Protein AF-A0AAN0W079-F1 (afdb_monomer_lite)

Sequence (266 aa):
MKETYSLLKGIYFHEQDVREKIITRVQINLGVYVTFFAMFAYMVRMMDYDAHRGAIIAFYSSSLLFLILISVSIKYSKSAFVGMEYRNFPKATEVLEYNEKLIKYASDLKEYNKKHNIQEIIPDPSEQTEEFTLKLLAKCIDHNSSINELRRIAIKRSIKWLVFSTIPLVILSTVFVIADLDVSSPRKHTLIKDDGVSQQIEIFSKLVSNQYNQLLIQQHEATMSDENNEAPPPPPPSKPVEPSWQVSTEDAKDFVADDSHPINEG

Organism: NCBI:txid190893

pLDDT: mean 81.13, std 19.39, range [35.47, 97.81]

Secondary structure (DSSP, 8-state):
-HHHHHHHHHHHHHHHHHHHHHHHHHHHHHHHHHHH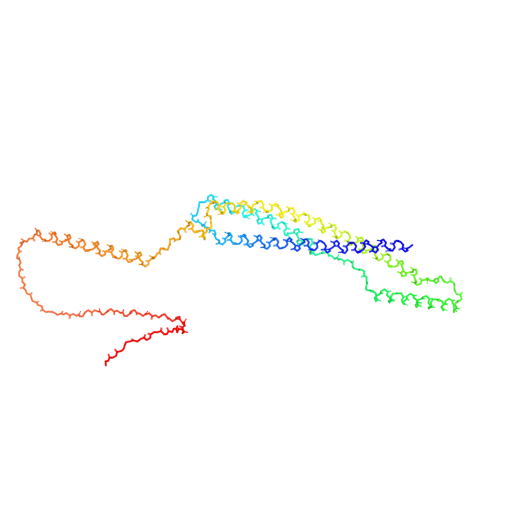HHHHHHHHHTB-SSS-HHHHHHHHHHHHHHHHHHHHHHHHHHHHHSS---PPPPPHHHHHHHHHHHHHHHHHHHHHHHHHT----PPPHHHHHHHHHHHHHHHHHHHHHHHHHHHHHHHHHHHHHHHHHHHHHHHHHHHHHHTT-BTT-TTS------HHHHHHHHHHHHHHHHHHHHHHHHHHHTT----------------PPPPPPP--------------------

Structure (mmCIF, N/CA/C/O backbone):
data_AF-A0AAN0W079-F1
#
_entry.id   AF-A0AAN0W079-F1
#
loop_
_atom_site.group_PDB
_atom_site.id
_atom_site.type_symbol
_atom_site.label_atom_id
_atom_site.label_alt_id
_atom_site.label_comp_id
_atom_site.label_asym_id
_atom_site.label_entity_id
_atom_site.label_seq_id
_atom_site.pdbx_PDB_ins_code
_atom_site.Cartn_x
_atom_site.Cartn_y
_atom_site.Cartn_z
_atom_site.occupancy
_atom_site.B_iso_or_equiv
_atom_site.auth_seq_id
_atom_site.auth_comp_id
_atom_site.auth_asym_id
_atom_site.auth_atom_id
_atom_site.pdbx_PDB_model_num
ATOM 1 N N . MET A 1 1 ? -23.366 13.060 28.846 1.00 70.06 1 MET A N 1
ATOM 2 C CA . MET A 1 1 ? -22.843 11.757 28.374 1.00 70.06 1 MET A CA 1
ATOM 3 C C . MET A 1 1 ? -23.259 11.434 26.936 1.00 70.06 1 MET A C 1
ATOM 5 O O . MET A 1 1 ? -22.363 11.307 26.115 1.00 70.06 1 MET A O 1
ATOM 9 N N . LYS A 1 2 ? -24.556 11.418 26.572 1.00 78.94 2 LYS A N 1
ATOM 10 C CA . LYS A 1 2 ? -25.030 11.138 25.187 1.00 78.94 2 LYS A CA 1
ATOM 11 C C . LYS A 1 2 ? -24.267 11.850 24.050 1.00 78.94 2 LYS A C 1
ATOM 13 O O . LYS A 1 2 ? -23.942 11.218 23.049 1.00 78.94 2 LYS A O 1
ATOM 18 N N . GLU A 1 3 ? -23.958 13.138 24.200 1.00 86.75 3 GLU A N 1
ATOM 19 C CA . GLU A 1 3 ? -23.172 13.904 23.216 1.00 86.75 3 GLU A CA 1
ATOM 20 C C . GLU A 1 3 ? -21.724 13.394 23.101 1.00 86.75 3 GLU A C 1
ATOM 22 O O . GLU A 1 3 ? -21.256 13.093 22.005 1.00 86.75 3 GLU A O 1
ATOM 27 N N . THR A 1 4 ? -21.054 13.185 24.238 1.00 88.00 4 THR A N 1
ATOM 28 C CA . THR A 1 4 ? -19.712 12.586 24.339 1.00 88.00 4 THR A CA 1
ATOM 29 C C . THR A 1 4 ? -19.656 11.198 23.695 1.00 88.00 4 THR A C 1
ATOM 31 O O . THR A 1 4 ? -18.723 10.903 22.951 1.00 88.00 4 THR A O 1
ATOM 34 N N . TYR A 1 5 ? -20.676 10.363 23.929 1.00 89.75 5 TYR A N 1
ATOM 35 C CA . TYR A 1 5 ? -20.813 9.055 23.287 1.00 89.75 5 TYR A CA 1
ATOM 36 C C . TYR A 1 5 ? -20.935 9.181 21.764 1.00 89.75 5 TYR A C 1
ATOM 38 O O . TYR A 1 5 ? -20.227 8.488 21.035 1.00 89.75 5 TYR A O 1
ATOM 46 N N . SER A 1 6 ? -21.793 10.084 21.276 1.00 92.50 6 SER A N 1
ATOM 47 C CA . SER A 1 6 ? -21.977 10.330 19.840 1.00 92.50 6 SER A CA 1
ATOM 48 C C . SER A 1 6 ? -20.676 10.783 19.164 1.00 92.50 6 SER A C 1
ATOM 50 O O . SER A 1 6 ? -20.303 10.257 18.115 1.00 92.50 6 SER A O 1
ATOM 52 N N . LEU A 1 7 ? -19.938 11.694 19.809 1.00 93.94 7 LEU A N 1
ATOM 53 C CA . LEU A 1 7 ? -18.651 12.198 19.331 1.00 93.94 7 LEU A CA 1
ATOM 54 C C . LEU A 1 7 ? -17.580 11.096 19.288 1.00 93.94 7 LEU A C 1
ATOM 56 O O . LEU A 1 7 ? -16.960 10.894 18.244 1.00 93.94 7 LEU A O 1
ATOM 60 N N . LEU A 1 8 ? -17.404 10.327 20.369 1.00 93.62 8 LEU A N 1
ATOM 61 C CA . LEU A 1 8 ? -16.452 9.208 20.405 1.00 93.62 8 LEU A CA 1
ATOM 62 C C . LEU A 1 8 ? -16.810 8.122 19.383 1.00 93.62 8 LEU A C 1
ATOM 64 O O . LEU A 1 8 ? -15.937 7.638 18.667 1.00 93.62 8 LEU A O 1
ATOM 68 N N . LYS A 1 9 ? -18.095 7.778 19.252 1.00 93.12 9 LYS A N 1
ATOM 69 C CA . LYS A 1 9 ? -18.586 6.849 18.226 1.00 93.12 9 LYS A CA 1
ATOM 70 C C . LYS A 1 9 ? -18.235 7.343 16.817 1.00 93.12 9 LYS A C 1
ATOM 72 O O . LYS A 1 9 ? -17.752 6.554 16.008 1.00 93.12 9 LYS A O 1
ATOM 77 N N . GLY A 1 10 ? -18.426 8.634 16.538 1.00 94.50 10 GLY A N 1
ATOM 78 C CA . GLY A 1 10 ? -18.044 9.259 15.269 1.00 94.50 10 GLY A CA 1
ATOM 79 C C . GLY A 1 10 ? -16.545 9.146 14.974 1.00 94.50 10 GLY A C 1
ATOM 80 O O . GLY A 1 10 ? -16.169 8.725 13.882 1.00 94.50 10 GLY A O 1
ATOM 81 N N . ILE A 1 11 ? -15.689 9.440 15.959 1.00 94.69 11 ILE A N 1
ATOM 82 C CA . ILE A 1 11 ? -14.227 9.323 15.817 1.00 94.69 11 ILE A CA 1
ATOM 83 C C . ILE A 1 11 ? -13.803 7.858 15.618 1.00 94.69 11 ILE A C 1
ATOM 85 O O . ILE A 1 11 ? -12.971 7.575 14.758 1.00 94.69 11 ILE A O 1
ATOM 89 N N . TYR A 1 12 ? -14.400 6.908 16.344 1.00 94.25 12 TYR A N 1
ATOM 90 C CA . TYR A 1 12 ? -14.108 5.480 16.177 1.00 94.25 12 TYR A CA 1
ATOM 91 C C . TYR A 1 12 ? -14.378 4.995 14.744 1.00 94.25 12 TYR A C 1
ATOM 93 O O . TYR A 1 12 ? -13.523 4.335 14.150 1.00 94.25 12 TYR A O 1
ATOM 101 N N . PHE A 1 13 ? -15.530 5.349 14.161 1.00 93.88 13 PHE A N 1
ATOM 102 C CA . PHE A 1 13 ? -15.820 5.010 12.764 1.00 93.88 13 PHE A CA 1
ATOM 103 C C . PHE A 1 13 ? -14.921 5.772 11.784 1.00 93.88 13 PHE A C 1
ATOM 105 O O . PHE A 1 13 ? -14.450 5.175 10.820 1.00 93.88 13 PHE A O 1
ATOM 112 N N . HIS A 1 14 ? -14.585 7.036 12.062 1.00 94.81 14 HIS A N 1
ATOM 113 C CA . HIS A 1 14 ? -13.628 7.790 11.250 1.00 94.81 14 HIS A CA 1
ATOM 114 C C . HIS A 1 14 ? -12.251 7.108 11.166 1.00 94.81 14 HIS A C 1
ATOM 116 O O . HIS A 1 14 ? -11.660 7.043 10.089 1.00 94.81 14 HIS A O 1
ATOM 122 N N . GLU A 1 15 ? -11.736 6.561 12.270 1.00 92.25 15 GLU A N 1
ATOM 123 C CA . GLU A 1 15 ? -10.456 5.844 12.251 1.00 92.25 15 GLU A CA 1
ATOM 124 C C . GLU A 1 15 ? -10.537 4.534 11.435 1.00 92.25 15 GLU A C 1
ATOM 126 O O . GLU A 1 15 ? -9.614 4.233 10.669 1.00 92.25 15 GLU A O 1
ATOM 131 N N . GLN A 1 16 ? -11.658 3.801 11.500 1.00 90.56 16 GLN A N 1
ATOM 132 C CA . GLN A 1 16 ? -11.897 2.615 10.658 1.00 90.56 16 GLN A CA 1
ATOM 133 C C . GLN A 1 16 ? -11.937 2.979 9.159 1.00 90.56 16 GLN A C 1
ATOM 135 O O . GLN A 1 16 ? -11.207 2.386 8.363 1.00 90.56 16 GLN A O 1
ATOM 140 N N . ASP A 1 17 ? -12.683 4.021 8.784 1.00 93.94 17 ASP A N 1
ATOM 141 C CA . ASP A 1 17 ? -12.707 4.604 7.434 1.00 93.94 17 ASP A CA 1
ATOM 142 C C . ASP A 1 17 ? -11.301 4.978 6.931 1.00 93.94 17 ASP A C 1
ATOM 144 O O . ASP A 1 17 ? -10.942 4.774 5.767 1.00 93.94 17 ASP A O 1
ATOM 148 N N . VAL A 1 18 ? -10.494 5.585 7.804 1.00 92.00 18 VAL A N 1
ATOM 149 C CA . VAL A 1 18 ? -9.107 5.960 7.514 1.00 92.00 18 VAL A CA 1
ATOM 150 C C . VAL A 1 18 ? -8.258 4.717 7.253 1.00 92.00 18 VAL A C 1
ATOM 152 O O . VAL A 1 18 ? -7.485 4.714 6.291 1.00 92.00 18 VAL A O 1
ATOM 155 N N . ARG A 1 19 ? -8.414 3.651 8.050 1.00 91.31 19 ARG A N 1
ATOM 156 C CA . ARG A 1 19 ? -7.734 2.364 7.834 1.00 91.31 19 ARG A CA 1
ATOM 157 C C . ARG A 1 19 ? -8.068 1.786 6.456 1.00 91.31 19 ARG A C 1
ATOM 159 O O . ARG A 1 19 ? -7.156 1.334 5.765 1.00 91.31 19 ARG A O 1
ATOM 166 N N . GLU A 1 20 ? -9.326 1.830 6.028 1.00 91.31 20 GLU A N 1
ATOM 167 C CA . GLU A 1 20 ? -9.725 1.353 4.696 1.00 91.31 20 GLU A CA 1
ATOM 168 C C . GLU A 1 20 ? -9.104 2.201 3.580 1.00 91.31 20 GLU A C 1
ATOM 170 O O . GLU A 1 20 ? -8.423 1.666 2.705 1.00 91.31 20 GLU A O 1
ATOM 175 N N . LYS A 1 21 ? -9.201 3.535 3.671 1.00 92.31 21 LYS A N 1
ATOM 176 C CA . LYS A 1 21 ? -8.575 4.478 2.718 1.00 92.31 21 LYS A CA 1
ATOM 177 C C . LYS A 1 21 ? -7.055 4.282 2.600 1.00 92.31 21 LYS A C 1
ATOM 179 O O . LYS A 1 21 ? -6.483 4.511 1.533 1.00 92.31 21 LYS A O 1
ATOM 184 N N . ILE A 1 22 ? -6.392 3.877 3.683 1.00 90.62 22 ILE A N 1
ATOM 185 C CA . ILE A 1 22 ? -4.968 3.514 3.723 1.00 90.62 22 ILE A CA 1
ATOM 186 C C . ILE A 1 22 ? -4.721 2.194 2.974 1.00 90.62 22 ILE A C 1
ATOM 188 O O . ILE A 1 22 ? -3.825 2.143 2.131 1.00 90.62 22 ILE A O 1
ATOM 192 N N . ILE A 1 23 ? -5.525 1.154 3.218 1.00 90.12 23 ILE A N 1
ATOM 193 C CA . ILE A 1 23 ? -5.418 -0.148 2.536 1.00 90.12 23 ILE A CA 1
ATOM 194 C C . ILE A 1 23 ? -5.615 0.003 1.019 1.00 90.12 23 ILE A C 1
ATOM 196 O O . ILE A 1 23 ? -4.777 -0.476 0.253 1.00 90.12 23 ILE A O 1
ATOM 200 N N . THR A 1 24 ? -6.635 0.743 0.574 1.00 91.81 24 THR A N 1
ATOM 201 C CA . THR A 1 24 ? -6.890 1.004 -0.856 1.00 91.81 24 THR A CA 1
ATOM 202 C C . THR A 1 24 ? -5.694 1.680 -1.538 1.00 91.81 24 THR A C 1
ATOM 204 O O . THR A 1 24 ? -5.322 1.323 -2.654 1.00 91.81 24 THR A O 1
ATOM 207 N N . ARG A 1 25 ? -5.016 2.618 -0.858 1.00 90.75 25 ARG A N 1
ATOM 208 C CA . ARG A 1 25 ? -3.797 3.266 -1.385 1.00 90.75 25 ARG A CA 1
ATOM 209 C C . ARG A 1 25 ? -2.627 2.288 -1.530 1.00 90.75 25 ARG A C 1
ATOM 211 O O . ARG A 1 25 ? -1.878 2.392 -2.497 1.00 90.75 25 ARG A O 1
ATOM 218 N N . VAL A 1 26 ? -2.475 1.328 -0.613 1.00 91.19 26 VAL A N 1
ATOM 219 C CA . VAL A 1 26 ? -1.458 0.265 -0.737 1.00 91.19 26 VAL A CA 1
ATOM 220 C C . VAL A 1 26 ? -1.772 -0.660 -1.915 1.00 91.19 26 VAL A C 1
ATOM 222 O O . VAL A 1 26 ? -0.862 -0.997 -2.668 1.00 91.19 26 VAL A O 1
ATOM 225 N N . GLN A 1 27 ? -3.041 -1.021 -2.127 1.00 92.62 27 GLN A N 1
ATOM 226 C CA . GLN A 1 27 ? -3.467 -1.833 -3.275 1.00 92.62 27 GLN A CA 1
ATOM 227 C C . GLN A 1 27 ? -3.169 -1.144 -4.615 1.00 92.62 27 GLN A C 1
ATOM 229 O O . GLN A 1 27 ? -2.621 -1.777 -5.517 1.00 92.62 27 GLN A O 1
ATOM 234 N N . ILE A 1 28 ? -3.436 0.162 -4.725 1.00 92.62 28 ILE A N 1
ATOM 235 C CA . ILE A 1 28 ? -3.078 0.962 -5.910 1.00 92.62 28 ILE A CA 1
ATOM 236 C C . ILE A 1 28 ? -1.558 0.931 -6.146 1.00 92.62 28 ILE A C 1
ATOM 238 O O . ILE A 1 28 ? -1.121 0.650 -7.262 1.00 92.62 28 ILE A O 1
ATOM 242 N N . ASN A 1 29 ? -0.743 1.139 -5.103 1.00 92.62 29 ASN A N 1
ATOM 243 C CA . ASN A 1 29 ? 0.719 1.054 -5.220 1.00 92.62 29 ASN A CA 1
ATOM 244 C C . ASN A 1 29 ? 1.189 -0.339 -5.685 1.00 92.62 29 ASN A C 1
ATOM 246 O O . ASN A 1 29 ? 2.087 -0.420 -6.519 1.00 92.62 29 ASN A O 1
ATOM 250 N N . LEU A 1 30 ? 0.584 -1.424 -5.181 1.00 93.81 30 LEU A N 1
ATOM 251 C CA . LEU A 1 30 ? 0.891 -2.795 -5.612 1.00 93.81 30 LEU A CA 1
ATOM 252 C C . LEU A 1 30 ? 0.601 -3.004 -7.105 1.00 93.81 30 LEU A C 1
ATOM 254 O O . LEU A 1 30 ? 1.439 -3.571 -7.803 1.00 93.81 30 LEU A O 1
ATOM 258 N N . GLY A 1 31 ? -0.530 -2.496 -7.606 1.00 95.75 31 GLY A N 1
ATOM 259 C CA . GLY A 1 31 ? -0.850 -2.528 -9.037 1.00 95.75 31 GLY A CA 1
ATOM 260 C C . GLY A 1 31 ? 0.203 -1.811 -9.887 1.00 95.75 31 GLY A C 1
ATOM 261 O O . GLY A 1 31 ? 0.695 -2.373 -10.862 1.00 95.75 31 GLY A O 1
ATOM 262 N N . VAL A 1 32 ? 0.629 -0.611 -9.470 1.00 95.94 32 VAL A N 1
ATOM 263 C CA . VAL A 1 32 ? 1.694 0.141 -10.162 1.00 95.94 32 VAL A CA 1
ATOM 264 C C . VAL A 1 32 ? 3.024 -0.622 -10.159 1.00 95.94 32 VAL A C 1
ATOM 266 O O . VAL A 1 32 ? 3.698 -0.657 -11.187 1.00 95.94 32 VAL A O 1
ATOM 269 N N . TYR A 1 33 ? 3.396 -1.276 -9.050 1.00 96.31 33 TYR A N 1
ATOM 270 C CA . TYR A 1 33 ? 4.610 -2.098 -9.003 1.00 96.31 33 TYR A CA 1
ATOM 271 C C . TYR A 1 33 ? 4.570 -3.242 -10.023 1.00 96.31 33 TYR A C 1
ATOM 273 O O . TYR A 1 33 ? 5.554 -3.443 -10.731 1.00 96.31 33 TYR A O 1
ATOM 281 N N . VAL A 1 34 ? 3.448 -3.964 -10.133 1.00 97.00 34 VAL A N 1
ATOM 282 C CA . VAL A 1 34 ? 3.294 -5.062 -11.106 1.00 97.00 34 VAL A CA 1
ATOM 283 C C . VAL A 1 34 ? 3.443 -4.544 -12.538 1.00 97.00 34 VAL A C 1
ATOM 285 O O . VAL A 1 34 ? 4.216 -5.115 -13.305 1.00 97.00 34 VAL A O 1
ATOM 288 N N . THR A 1 35 ? 2.795 -3.427 -12.881 1.00 96.69 35 THR A N 1
ATOM 289 C CA . THR A 1 35 ? 2.929 -2.794 -14.205 1.00 96.69 35 THR A CA 1
ATOM 290 C C . THR A 1 35 ? 4.373 -2.391 -14.507 1.00 96.69 35 THR A C 1
ATOM 292 O O . THR A 1 35 ? 4.875 -2.663 -15.597 1.00 96.69 35 THR A O 1
ATOM 295 N N . PHE A 1 36 ? 5.074 -1.784 -13.543 1.00 96.62 36 PHE A N 1
ATOM 296 C CA . PHE A 1 36 ? 6.473 -1.387 -13.722 1.00 96.62 36 PHE A CA 1
ATOM 297 C C . PHE A 1 36 ? 7.402 -2.597 -13.883 1.00 96.62 36 PHE A C 1
ATOM 299 O O . PHE A 1 36 ? 8.276 -2.571 -14.746 1.00 96.62 36 PHE A O 1
ATOM 306 N N . PHE A 1 37 ? 7.206 -3.671 -13.111 1.00 96.94 37 PHE A N 1
ATOM 307 C CA . PHE A 1 37 ? 7.990 -4.898 -13.273 1.00 96.94 37 PHE A CA 1
ATOM 308 C C . PHE A 1 37 ? 7.700 -5.616 -14.595 1.00 96.94 37 PHE A C 1
ATOM 310 O O . PHE A 1 37 ? 8.637 -6.133 -15.195 1.00 96.94 37 PHE A O 1
ATOM 317 N N . ALA A 1 38 ? 6.458 -5.610 -15.088 1.00 96.75 38 ALA A N 1
ATOM 318 C CA . ALA A 1 38 ? 6.121 -6.172 -16.397 1.00 96.75 38 ALA A CA 1
ATOM 319 C C . ALA A 1 38 ? 6.798 -5.398 -17.545 1.00 96.75 38 ALA A C 1
ATOM 321 O O . ALA A 1 38 ? 7.450 -5.999 -18.397 1.00 96.75 38 ALA A O 1
ATOM 322 N N . MET A 1 39 ? 6.716 -4.062 -17.523 1.00 95.25 39 MET A N 1
ATOM 323 C CA . MET A 1 39 ? 7.396 -3.180 -18.482 1.00 95.25 39 MET A CA 1
ATOM 324 C C . MET A 1 39 ? 8.922 -3.357 -18.439 1.00 95.25 39 MET A C 1
ATOM 326 O O . MET A 1 39 ? 9.568 -3.479 -19.477 1.00 95.25 39 MET A O 1
ATOM 330 N N . PHE A 1 40 ? 9.496 -3.428 -17.237 1.00 96.00 40 PHE A N 1
ATOM 331 C CA . PHE A 1 40 ? 10.924 -3.662 -17.039 1.00 96.00 40 PHE A CA 1
ATOM 332 C C . PHE A 1 40 ? 11.369 -5.042 -17.551 1.00 96.00 40 PHE A C 1
ATOM 334 O O . PHE A 1 40 ? 12.368 -5.142 -18.262 1.00 96.00 40 PHE A O 1
ATOM 341 N N . ALA A 1 41 ? 10.615 -6.102 -17.243 1.00 96.00 41 ALA A N 1
ATOM 342 C CA . ALA A 1 41 ? 10.908 -7.458 -17.700 1.00 96.00 41 ALA A CA 1
ATOM 343 C C . ALA A 1 41 ? 10.844 -7.583 -19.231 1.00 96.00 41 ALA A C 1
ATOM 345 O O . ALA A 1 41 ? 11.682 -8.274 -19.809 1.00 96.00 41 ALA A O 1
ATOM 346 N N . TYR A 1 42 ? 9.913 -6.881 -19.892 1.00 95.06 42 TYR A N 1
ATOM 347 C CA . TYR A 1 42 ? 9.883 -6.779 -21.354 1.00 95.06 42 TYR A CA 1
ATOM 348 C C . TYR A 1 42 ? 11.180 -6.165 -21.902 1.00 95.06 42 TYR A C 1
ATOM 350 O O . TYR A 1 42 ? 11.832 -6.778 -22.745 1.00 95.06 42 TYR A O 1
ATOM 358 N N . MET A 1 43 ? 11.595 -5.001 -21.385 1.00 94.12 43 MET A N 1
ATOM 359 C CA . MET A 1 43 ? 12.808 -4.316 -21.857 1.00 94.12 43 MET A CA 1
ATOM 360 C C . MET A 1 43 ? 14.071 -5.153 -21.643 1.00 94.12 43 MET A C 1
ATOM 362 O O . MET A 1 43 ? 14.933 -5.194 -22.510 1.00 94.12 43 MET A O 1
ATOM 366 N N . VAL A 1 44 ? 14.177 -5.850 -20.505 1.00 93.19 44 VAL A N 1
ATOM 367 C CA . VAL A 1 44 ? 15.308 -6.751 -20.237 1.00 93.19 44 VAL A CA 1
ATOM 368 C C . VAL A 1 44 ? 15.294 -7.965 -21.171 1.00 93.19 44 VAL A C 1
ATOM 370 O O . VAL A 1 44 ? 16.354 -8.376 -21.631 1.00 93.19 44 VAL A O 1
ATOM 373 N N . ARG A 1 45 ? 14.116 -8.525 -21.480 1.00 92.06 45 ARG A N 1
ATOM 374 C CA . ARG A 1 45 ? 13.968 -9.665 -22.401 1.00 92.06 45 ARG A CA 1
ATOM 375 C C . ARG A 1 45 ? 14.334 -9.312 -23.845 1.00 92.06 45 ARG A C 1
ATOM 377 O O . ARG A 1 45 ? 14.900 -10.157 -24.527 1.00 92.06 45 ARG A O 1
ATOM 384 N N . MET A 1 46 ? 13.968 -8.119 -24.308 1.00 89.88 46 MET A N 1
ATOM 385 C CA . MET A 1 46 ? 14.146 -7.695 -25.704 1.00 89.88 46 MET A CA 1
ATOM 386 C C . MET A 1 46 ? 15.431 -6.892 -25.946 1.00 89.88 46 MET A C 1
ATOM 388 O O . MET A 1 46 ? 15.553 -6.255 -26.986 1.00 89.88 46 MET A O 1
ATOM 392 N N . MET A 1 47 ? 16.373 -6.893 -25.003 1.00 89.06 47 MET A N 1
ATOM 393 C CA . MET A 1 47 ? 17.598 -6.101 -25.094 1.00 89.06 47 MET A CA 1
ATOM 394 C C . MET A 1 47 ? 18.611 -6.690 -26.077 1.00 89.06 47 MET A C 1
ATOM 396 O O . MET A 1 47 ? 19.022 -7.843 -25.958 1.00 89.06 47 MET A O 1
ATOM 400 N N . ASP A 1 48 ? 19.051 -5.849 -27.007 1.00 87.56 48 ASP A N 1
ATOM 401 C CA . ASP A 1 48 ? 20.119 -6.141 -27.954 1.00 87.56 48 ASP A CA 1
ATOM 402 C C . ASP A 1 48 ? 21.501 -5.866 -27.343 1.00 87.56 48 ASP A C 1
ATOM 404 O O . ASP A 1 48 ? 21.774 -4.771 -26.838 1.00 87.56 48 ASP A O 1
ATOM 408 N N . TYR A 1 49 ? 22.376 -6.867 -27.414 1.00 84.50 49 TYR A N 1
ATOM 409 C CA . TYR A 1 49 ? 23.746 -6.818 -26.909 1.00 84.50 49 TYR A CA 1
ATOM 410 C C . TYR A 1 49 ? 24.775 -6.396 -27.967 1.00 84.50 49 TYR A C 1
ATOM 412 O O . TYR A 1 49 ? 25.871 -5.974 -27.591 1.00 84.50 49 TYR A O 1
ATOM 420 N N . ASP A 1 50 ? 24.421 -6.442 -29.254 1.00 84.19 50 ASP A N 1
ATOM 421 C CA . ASP A 1 50 ? 25.280 -6.018 -30.370 1.00 84.19 50 ASP A CA 1
ATOM 422 C C . ASP A 1 50 ? 25.186 -4.502 -30.637 1.00 84.19 50 ASP A C 1
ATOM 424 O O . ASP A 1 50 ? 25.958 -3.928 -31.411 1.00 84.19 50 ASP A O 1
ATOM 428 N N . ALA A 1 51 ? 24.265 -3.823 -29.947 1.00 82.75 51 ALA A N 1
ATOM 429 C CA . ALA A 1 51 ? 24.075 -2.381 -30.000 1.00 82.75 51 ALA A CA 1
ATOM 430 C C . ALA A 1 51 ? 25.248 -1.575 -29.393 1.00 82.75 51 ALA A C 1
ATOM 432 O O . ALA A 1 51 ? 26.202 -2.090 -28.802 1.00 82.75 51 ALA A O 1
ATOM 433 N N . HIS A 1 52 ? 25.186 -0.245 -29.519 1.00 86.56 52 HIS A N 1
ATOM 434 C CA . HIS A 1 52 ? 26.265 0.630 -29.063 1.00 86.56 52 HIS A CA 1
ATOM 435 C C . HIS A 1 52 ? 26.533 0.492 -27.550 1.00 86.56 52 HIS A C 1
ATOM 437 O O . HIS A 1 52 ? 25.688 0.833 -26.720 1.00 86.56 52 HIS A O 1
ATOM 443 N N . ARG A 1 53 ? 27.758 0.078 -27.186 1.00 90.00 53 ARG A N 1
ATOM 444 C CA . ARG A 1 53 ? 28.187 -0.215 -25.799 1.00 90.00 53 ARG A CA 1
ATOM 445 C C . ARG A 1 53 ? 27.811 0.869 -24.778 1.00 90.00 53 ARG A C 1
ATOM 447 O O . ARG A 1 53 ? 27.423 0.542 -23.659 1.00 90.00 53 ARG A O 1
ATOM 454 N N . GLY A 1 54 ? 27.892 2.149 -25.154 1.00 91.25 54 GLY A N 1
ATOM 455 C CA . GLY A 1 54 ? 27.502 3.264 -24.284 1.00 91.25 54 GLY A CA 1
ATOM 456 C C . GLY A 1 54 ? 26.013 3.266 -23.911 1.00 91.25 54 GLY A C 1
ATOM 457 O O . GLY A 1 54 ? 25.674 3.547 -22.763 1.00 91.25 54 GLY A O 1
ATOM 458 N N . ALA A 1 55 ? 25.128 2.889 -24.840 1.00 91.44 55 ALA A N 1
ATOM 459 C CA . ALA A 1 55 ? 23.689 2.799 -24.593 1.00 91.44 55 ALA A CA 1
ATOM 460 C C . ALA A 1 55 ? 23.347 1.626 -23.664 1.00 91.44 55 ALA A C 1
ATOM 462 O O . ALA A 1 55 ? 22.548 1.789 -22.744 1.00 91.44 55 ALA A O 1
ATOM 463 N N . ILE A 1 56 ? 24.017 0.481 -23.834 1.00 91.94 56 ILE A N 1
ATOM 464 C CA . ILE A 1 56 ? 23.868 -0.695 -22.963 1.00 91.94 56 ILE A CA 1
ATOM 465 C C . ILE A 1 56 ? 24.285 -0.351 -21.519 1.00 91.94 56 ILE A C 1
ATOM 467 O O . ILE A 1 56 ? 23.557 -0.640 -20.568 1.00 91.94 56 ILE A O 1
ATOM 471 N N . ILE A 1 57 ? 25.412 0.348 -21.333 1.00 93.25 57 ILE A N 1
ATOM 472 C CA . ILE A 1 57 ? 25.864 0.818 -20.008 1.00 93.25 57 ILE A CA 1
ATOM 473 C C . ILE A 1 57 ? 24.869 1.827 -19.402 1.00 93.25 57 ILE A C 1
ATOM 475 O O . ILE A 1 57 ? 24.543 1.736 -18.213 1.00 93.25 57 ILE A O 1
ATOM 479 N N . ALA A 1 58 ? 24.348 2.767 -20.198 1.00 93.06 58 ALA A N 1
ATOM 480 C CA . ALA A 1 58 ? 23.335 3.731 -19.756 1.00 93.06 58 ALA A CA 1
ATOM 481 C C . ALA A 1 58 ? 22.010 3.053 -19.351 1.00 93.06 58 ALA A C 1
ATOM 483 O O . ALA A 1 58 ? 21.397 3.434 -18.349 1.00 93.06 58 ALA A O 1
ATOM 484 N N . PHE A 1 59 ? 21.598 2.010 -20.078 1.00 94.81 59 PHE A N 1
ATOM 485 C CA . PHE A 1 59 ? 20.433 1.191 -19.754 1.00 94.81 59 PHE A CA 1
ATOM 486 C C . PHE A 1 59 ? 20.632 0.457 -18.419 1.00 94.81 59 PHE A C 1
ATOM 488 O O . PHE A 1 59 ? 19.849 0.645 -17.487 1.00 94.81 59 PHE A O 1
ATOM 495 N N . TYR A 1 60 ? 21.714 -0.312 -18.262 1.00 94.62 60 TYR A N 1
ATOM 496 C CA . TYR A 1 60 ? 21.953 -1.087 -17.038 1.00 94.62 60 TYR A CA 1
ATOM 497 C C . TYR A 1 60 ? 22.175 -0.221 -15.787 1.00 94.62 60 TYR A C 1
ATOM 499 O O . TYR A 1 60 ? 21.697 -0.573 -14.708 1.00 94.62 60 TYR A O 1
ATOM 507 N N . SER A 1 61 ? 22.836 0.934 -15.910 1.00 95.00 61 SER A N 1
ATOM 508 C CA . SER A 1 61 ? 23.000 1.874 -14.788 1.00 95.00 61 SER A CA 1
ATOM 509 C C . SER A 1 61 ? 21.673 2.523 -14.365 1.00 95.00 61 SER A C 1
ATOM 511 O O . SER A 1 61 ? 21.372 2.580 -13.169 1.00 95.00 61 SER A O 1
ATOM 513 N N . SER A 1 62 ? 20.832 2.926 -15.325 1.00 95.38 62 SER A N 1
ATOM 514 C CA . SER A 1 62 ? 19.478 3.438 -15.053 1.00 95.38 62 SER A CA 1
ATOM 515 C C . SER A 1 62 ? 18.574 2.360 -14.442 1.00 95.38 62 SER A C 1
ATOM 517 O O . SER A 1 62 ? 17.841 2.626 -13.490 1.00 95.38 62 SER A O 1
ATOM 519 N N . SER A 1 63 ? 18.680 1.125 -14.939 1.00 96.19 63 SER A N 1
ATOM 520 C CA . SER A 1 63 ? 18.000 -0.070 -14.425 1.00 96.19 63 SER A CA 1
ATOM 521 C C . SER A 1 63 ? 18.352 -0.344 -12.959 1.00 96.19 63 SER A C 1
ATOM 523 O O . SER A 1 63 ? 17.456 -0.475 -12.123 1.00 96.19 63 SER A O 1
ATOM 525 N N . LEU A 1 64 ? 19.642 -0.334 -12.602 1.00 96.88 64 LEU A N 1
ATOM 526 C CA . LEU A 1 64 ? 20.082 -0.529 -11.219 1.00 96.88 64 LEU A CA 1
ATOM 527 C C . LEU A 1 64 ? 19.527 0.560 -10.286 1.00 96.88 64 LEU A C 1
ATOM 529 O O . LEU A 1 64 ? 19.021 0.250 -9.206 1.00 96.88 64 LEU A O 1
ATOM 533 N N . LEU A 1 65 ? 19.562 1.828 -10.711 1.00 97.00 65 LEU A N 1
ATOM 534 C CA . LEU A 1 65 ? 18.995 2.936 -9.940 1.00 97.00 65 LEU A CA 1
ATOM 535 C C . LEU A 1 65 ? 17.473 2.788 -9.762 1.00 97.00 65 LEU A C 1
ATOM 537 O O . LEU A 1 65 ? 16.967 2.962 -8.652 1.00 97.00 65 LEU A O 1
ATOM 541 N N . PHE A 1 66 ? 16.749 2.413 -10.820 1.00 97.81 66 PHE A N 1
ATOM 542 C CA . PHE A 1 66 ? 15.320 2.099 -10.755 1.00 97.81 66 PHE A CA 1
ATOM 543 C C . PHE A 1 66 ? 15.028 0.985 -9.735 1.00 97.81 66 PHE A C 1
ATOM 545 O O . PHE A 1 66 ? 14.193 1.177 -8.846 1.00 97.81 66 PHE A O 1
ATOM 552 N N . LEU A 1 67 ? 15.761 -0.134 -9.797 1.00 97.44 67 LEU A N 1
ATOM 553 C CA . LEU A 1 67 ? 15.597 -1.276 -8.892 1.00 97.44 67 LEU A CA 1
ATOM 554 C C . LEU A 1 67 ? 15.875 -0.917 -7.422 1.00 97.44 67 LEU A C 1
ATOM 556 O O . LEU A 1 67 ? 15.161 -1.382 -6.529 1.00 97.44 67 LEU A O 1
ATOM 560 N N . ILE A 1 68 ? 16.852 -0.049 -7.149 1.00 97.56 68 ILE A N 1
ATOM 561 C CA . ILE A 1 68 ? 17.119 0.458 -5.794 1.00 97.56 68 ILE A CA 1
ATOM 562 C C . ILE A 1 68 ? 15.937 1.305 -5.294 1.00 97.56 68 ILE A C 1
ATOM 564 O O . ILE A 1 68 ? 15.412 1.055 -4.205 1.00 97.56 68 ILE A O 1
ATOM 568 N N . LEU A 1 69 ? 15.478 2.283 -6.083 1.00 97.56 69 LEU A N 1
ATOM 569 C CA . LEU A 1 69 ? 14.408 3.200 -5.672 1.00 97.56 69 LEU A CA 1
ATOM 570 C C . LEU A 1 69 ? 13.056 2.488 -5.499 1.00 97.56 69 LEU A C 1
ATOM 572 O O . LEU A 1 69 ? 12.356 2.738 -4.510 1.00 97.56 69 LEU A O 1
ATOM 576 N N . ILE A 1 70 ? 12.706 1.561 -6.399 1.00 97.44 70 ILE A N 1
ATOM 577 C CA . ILE A 1 70 ? 11.466 0.781 -6.289 1.00 97.44 70 ILE A CA 1
ATOM 578 C C . ILE A 1 70 ? 11.511 -0.153 -5.071 1.00 97.44 70 ILE A C 1
ATOM 580 O O . ILE A 1 70 ? 10.540 -0.216 -4.318 1.00 97.44 70 ILE A O 1
ATOM 584 N N . SER A 1 71 ? 12.659 -0.776 -4.774 1.00 97.31 71 SER A N 1
ATOM 585 C CA . SER A 1 71 ? 12.840 -1.613 -3.576 1.00 97.31 71 SER A CA 1
ATOM 586 C C . SER A 1 71 ? 12.661 -0.815 -2.280 1.00 97.31 71 SER A C 1
ATOM 588 O O . SER A 1 71 ? 12.009 -1.279 -1.340 1.00 97.31 71 SER A O 1
ATOM 590 N N . VAL A 1 72 ? 13.169 0.423 -2.229 1.00 97.00 72 VAL A N 1
ATOM 591 C CA . VAL A 1 72 ? 12.937 1.334 -1.097 1.00 97.00 72 VAL A CA 1
ATOM 592 C C . VAL A 1 72 ? 11.450 1.696 -0.975 1.00 97.00 72 VAL A C 1
ATOM 594 O O . VAL A 1 72 ? 10.915 1.676 0.138 1.00 97.00 72 VAL A O 1
ATOM 597 N N . SER A 1 73 ? 10.755 1.965 -2.087 1.00 96.69 73 SER A N 1
ATOM 598 C CA . SER A 1 73 ? 9.304 2.212 -2.090 1.00 96.69 73 SER A CA 1
ATOM 599 C C . SER A 1 73 ? 8.504 1.015 -1.560 1.00 96.69 73 SER A C 1
ATOM 601 O O . SER A 1 73 ? 7.651 1.191 -0.680 1.00 96.69 73 SER A O 1
ATOM 603 N N . ILE A 1 74 ? 8.823 -0.197 -2.029 1.00 96.06 74 ILE A N 1
ATOM 604 C CA . ILE A 1 74 ? 8.193 -1.459 -1.618 1.00 96.06 74 ILE A CA 1
ATOM 605 C C . ILE A 1 74 ? 8.419 -1.712 -0.124 1.00 96.06 74 ILE A C 1
ATOM 607 O O . ILE A 1 74 ? 7.473 -2.070 0.577 1.00 96.06 74 ILE A O 1
ATOM 611 N N . LYS A 1 75 ? 9.626 -1.452 0.405 1.00 95.44 75 LYS A N 1
ATOM 612 C CA . LYS A 1 75 ? 9.916 -1.581 1.846 1.00 95.44 75 LYS A CA 1
ATOM 613 C C . LYS A 1 75 ? 8.972 -0.725 2.696 1.00 95.44 75 LYS A C 1
ATOM 615 O O . LYS A 1 75 ? 8.416 -1.215 3.679 1.00 95.44 75 LYS A O 1
ATOM 620 N N . TYR A 1 76 ? 8.758 0.535 2.311 1.00 94.69 76 TYR A N 1
ATOM 621 C CA . TYR A 1 76 ? 7.818 1.416 3.011 1.00 94.69 76 TYR A CA 1
ATOM 622 C C . TYR A 1 76 ? 6.353 1.004 2.805 1.00 94.69 76 TYR A C 1
ATOM 624 O O . TYR A 1 76 ? 5.571 1.107 3.747 1.00 94.69 76 TYR A O 1
ATOM 632 N N . SER A 1 77 ? 5.988 0.479 1.630 1.00 93.81 77 SER A N 1
ATOM 633 C CA . SER A 1 77 ? 4.634 -0.034 1.362 1.00 93.81 77 SER A CA 1
ATOM 634 C C . SER A 1 77 ? 4.309 -1.252 2.236 1.00 93.81 77 SER A C 1
ATOM 636 O O . SER A 1 77 ? 3.301 -1.268 2.941 1.00 93.81 77 SER A O 1
ATOM 638 N N . LYS A 1 78 ? 5.230 -2.226 2.313 1.00 92.62 78 LYS A N 1
ATOM 639 C CA . LYS A 1 78 ? 5.133 -3.383 3.217 1.00 92.62 78 LYS A CA 1
ATOM 640 C C . LYS A 1 78 ? 5.003 -2.942 4.677 1.00 92.62 78 LYS A C 1
ATOM 642 O O . LYS A 1 78 ? 4.157 -3.471 5.392 1.00 92.62 78 LYS A O 1
ATOM 647 N N . SER A 1 79 ? 5.785 -1.945 5.097 1.00 89.81 79 SER A N 1
ATOM 648 C CA . SER A 1 79 ? 5.720 -1.379 6.451 1.00 89.81 79 SER A CA 1
ATOM 649 C C . SER A 1 79 ? 4.410 -0.647 6.765 1.00 89.81 79 SER A C 1
ATOM 651 O O . SER A 1 79 ? 4.134 -0.433 7.939 1.00 89.81 79 SER A O 1
ATOM 653 N N . ALA A 1 80 ? 3.613 -0.246 5.768 1.00 87.50 80 ALA A N 1
ATOM 654 C CA . ALA A 1 80 ? 2.275 0.308 5.987 1.00 87.50 80 ALA A CA 1
ATOM 655 C C . ALA A 1 80 ? 1.201 -0.782 6.175 1.00 87.50 80 ALA A C 1
ATOM 657 O O . ALA A 1 80 ? 0.141 -0.515 6.742 1.00 87.50 80 ALA A O 1
ATOM 658 N N . PHE A 1 81 ? 1.462 -2.003 5.702 1.00 84.00 81 PHE A N 1
ATOM 659 C CA . PHE A 1 81 ? 0.482 -3.089 5.660 1.00 84.00 81 PHE A CA 1
ATOM 660 C C . PHE A 1 81 ? 0.703 -4.150 6.748 1.00 84.00 81 PHE A C 1
ATOM 662 O O . PHE A 1 81 ? -0.247 -4.584 7.395 1.00 84.00 81 PHE A O 1
ATOM 669 N N . VAL A 1 82 ? 1.955 -4.559 6.973 1.00 82.88 82 VAL A N 1
ATOM 670 C CA . VAL A 1 82 ? 2.316 -5.704 7.827 1.00 82.88 82 VAL A CA 1
ATOM 671 C C . VAL A 1 82 ? 2.676 -5.255 9.247 1.00 82.88 82 VAL A C 1
ATOM 673 O O . VAL A 1 82 ? 3.360 -4.251 9.424 1.00 82.88 82 VAL A O 1
ATOM 676 N N . GLY A 1 83 ? 2.272 -6.038 10.255 1.00 73.06 83 GLY A N 1
ATOM 677 C CA . GLY A 1 83 ? 2.771 -5.913 11.633 1.00 73.06 83 GLY A CA 1
ATOM 678 C C . GLY A 1 83 ? 2.097 -4.845 12.501 1.00 73.06 83 GLY A C 1
ATOM 679 O O . GLY A 1 83 ? 2.684 -4.420 13.488 1.00 73.06 83 GLY A O 1
ATOM 680 N N . MET A 1 84 ? 0.888 -4.396 12.149 1.00 80.00 84 MET A N 1
ATOM 681 C CA . MET A 1 84 ? 0.141 -3.399 12.926 1.00 80.00 84 MET A CA 1
ATOM 682 C C . MET A 1 84 ? -1.250 -3.897 13.309 1.00 80.00 84 MET A C 1
ATOM 684 O O . MET A 1 84 ? -2.142 -4.008 12.462 1.00 80.00 84 MET A O 1
ATOM 688 N N . GLU A 1 85 ? -1.427 -4.148 14.603 1.00 86.50 85 GLU A N 1
ATOM 689 C CA . GLU A 1 85 ? -2.684 -4.582 15.207 1.00 86.50 85 GLU A CA 1
ATOM 690 C C . GLU A 1 85 ? -3.667 -3.422 15.356 1.00 86.50 85 GLU A C 1
ATOM 692 O O . GLU A 1 85 ? -3.311 -2.327 15.800 1.00 86.50 85 GLU A O 1
ATOM 697 N N . TYR A 1 86 ? -4.921 -3.681 15.001 1.00 88.00 86 TYR A N 1
ATOM 698 C CA . TYR A 1 86 ? -6.009 -2.714 15.065 1.00 88.00 86 TYR A CA 1
ATOM 699 C C . TYR A 1 86 ? -7.018 -3.159 16.121 1.00 88.00 86 TYR A C 1
ATOM 701 O O . TYR A 1 86 ? -7.438 -4.316 16.115 1.00 88.00 86 TYR A O 1
ATOM 709 N N . ARG A 1 87 ? -7.393 -2.263 17.037 1.00 90.75 87 ARG A N 1
ATOM 710 C CA . ARG A 1 87 ? -8.320 -2.579 18.128 1.00 90.75 87 ARG A CA 1
ATOM 711 C C . ARG A 1 87 ? -9.746 -2.305 17.686 1.00 90.75 87 ARG A C 1
ATOM 713 O O . ARG A 1 87 ? -10.116 -1.167 17.407 1.00 90.75 87 ARG A O 1
ATOM 720 N N . ASN A 1 88 ? -10.547 -3.358 17.639 1.00 89.62 88 ASN A N 1
ATOM 721 C CA . ASN A 1 88 ? -11.973 -3.249 17.376 1.00 89.62 88 ASN A CA 1
ATOM 722 C C . ASN A 1 88 ? -12.744 -3.206 18.695 1.00 89.62 88 ASN A C 1
ATOM 724 O O . ASN A 1 88 ? -12.315 -3.776 19.699 1.00 89.62 88 ASN A O 1
ATOM 728 N N . PHE A 1 89 ? -13.900 -2.550 18.669 1.00 90.25 89 PHE A N 1
ATOM 729 C CA . PHE A 1 89 ? -14.879 -2.643 19.744 1.00 90.25 89 PHE A CA 1
ATOM 730 C C . PHE A 1 89 ? -15.359 -4.110 19.899 1.00 90.25 89 PHE A C 1
ATOM 732 O O . PHE A 1 89 ? -15.456 -4.806 18.881 1.00 90.25 89 PHE A O 1
ATOM 739 N N . PRO A 1 90 ? -15.625 -4.605 21.127 1.00 90.38 90 PRO A N 1
ATOM 740 C CA . PRO A 1 90 ? -16.086 -5.975 21.375 1.00 90.38 90 PRO A CA 1
ATOM 741 C C . PRO A 1 90 ? -17.419 -6.283 20.691 1.00 90.38 90 PRO A C 1
ATOM 743 O O . PRO A 1 90 ? -18.140 -5.391 20.230 1.00 90.38 90 PRO A O 1
ATOM 746 N N . LYS A 1 91 ? -17.773 -7.569 20.638 1.00 91.25 91 LYS A N 1
ATOM 747 C CA . LYS A 1 91 ? -19.041 -7.990 20.031 1.00 91.25 91 LYS A CA 1
ATOM 748 C C . LYS A 1 91 ? -20.219 -7.478 20.855 1.00 91.25 91 LYS A C 1
ATOM 750 O O . LYS A 1 91 ? -20.160 -7.426 22.081 1.00 91.25 91 LYS A O 1
ATOM 755 N N . ALA A 1 92 ? -21.336 -7.193 20.186 1.00 89.50 92 ALA A N 1
ATOM 756 C CA . ALA A 1 92 ? -22.569 -6.788 20.862 1.00 89.50 92 ALA A CA 1
ATOM 757 C C . ALA A 1 92 ? -23.018 -7.811 21.926 1.00 89.50 92 ALA A C 1
ATOM 759 O O . ALA A 1 92 ? -23.473 -7.413 22.991 1.00 89.50 92 ALA A O 1
ATOM 760 N N . THR A 1 93 ? -22.814 -9.111 21.680 1.00 92.50 93 THR A N 1
ATOM 761 C CA . THR A 1 93 ? -23.087 -10.188 22.647 1.00 92.50 93 THR A CA 1
ATOM 762 C C . THR A 1 93 ? -22.253 -10.061 23.921 1.00 92.50 93 THR A C 1
ATOM 764 O O . THR A 1 93 ? -22.796 -10.177 25.009 1.00 92.50 93 THR A O 1
ATOM 767 N N . GLU A 1 94 ? -20.960 -9.747 23.808 1.00 91.44 94 GLU A N 1
ATOM 768 C CA . GLU A 1 94 ? -20.046 -9.597 24.952 1.00 91.44 94 GLU A CA 1
ATOM 769 C C . GLU A 1 94 ? -20.438 -8.389 25.827 1.00 91.44 94 GLU A C 1
ATOM 771 O O . GLU A 1 94 ? -20.337 -8.443 27.052 1.00 91.44 94 GLU A O 1
ATOM 776 N N . VAL A 1 95 ? -20.943 -7.313 25.208 1.00 90.88 95 VAL A N 1
ATOM 777 C CA . VAL A 1 95 ? -21.456 -6.124 25.915 1.00 90.88 95 VAL A CA 1
ATOM 778 C C . VAL A 1 95 ? -22.811 -6.393 26.577 1.00 90.88 95 VAL A C 1
ATOM 780 O O . VAL A 1 95 ? -23.040 -5.938 27.697 1.00 90.88 95 VAL A O 1
ATOM 783 N N . LEU A 1 96 ? -23.695 -7.154 25.924 1.00 91.44 96 LEU A N 1
ATOM 784 C CA . LEU A 1 96 ? -24.970 -7.586 26.507 1.00 91.44 96 LEU A CA 1
ATOM 785 C C . LEU A 1 96 ? -24.747 -8.514 27.707 1.00 91.44 96 LEU A C 1
ATOM 787 O O . LEU A 1 96 ? -25.270 -8.241 28.782 1.00 91.44 96 LEU A O 1
ATOM 791 N N . GLU A 1 97 ? -23.887 -9.526 27.573 1.00 93.94 97 GLU A N 1
ATOM 792 C CA . GLU A 1 97 ? -23.496 -10.403 28.680 1.00 93.94 97 GLU A CA 1
ATOM 793 C C . GLU A 1 97 ? -22.877 -9.633 29.857 1.00 93.94 97 GLU A C 1
ATOM 795 O O . GLU A 1 97 ? -23.066 -10.010 31.012 1.00 93.94 97 GLU A O 1
ATOM 800 N N . TYR A 1 98 ? -22.095 -8.582 29.588 1.00 92.50 98 TYR A N 1
ATOM 801 C CA . TYR A 1 98 ? -21.539 -7.725 30.637 1.00 92.50 98 TYR A CA 1
ATOM 802 C C . TYR A 1 98 ? -22.642 -6.961 31.385 1.00 92.50 98 TYR A C 1
ATOM 804 O O . TYR A 1 98 ? -22.642 -6.949 32.615 1.00 92.50 98 TYR A O 1
ATOM 812 N N . ASN A 1 99 ? -23.618 -6.405 30.663 1.00 92.00 99 ASN A N 1
ATOM 813 C CA . ASN A 1 99 ? -24.780 -5.742 31.256 1.00 92.00 99 ASN A CA 1
ATOM 814 C C . ASN A 1 99 ? -25.632 -6.729 32.083 1.00 92.00 99 ASN A C 1
ATOM 816 O O . ASN A 1 99 ? -25.927 -6.462 33.244 1.00 92.00 99 ASN A O 1
ATOM 820 N N . GLU A 1 100 ? -25.925 -7.923 31.562 1.00 93.88 100 GLU A N 1
ATOM 821 C CA . GLU A 1 100 ? -26.630 -8.981 32.306 1.00 93.88 100 GLU A CA 1
ATOM 822 C C . GLU A 1 100 ? -25.896 -9.379 33.600 1.00 93.88 100 GLU A C 1
ATOM 824 O O . GLU A 1 100 ? -26.522 -9.528 34.654 1.00 93.88 100 GLU A O 1
ATOM 829 N N . LYS A 1 101 ? -24.559 -9.488 33.556 1.00 94.31 101 LYS A N 1
ATOM 830 C CA . LYS A 1 101 ? -23.720 -9.743 34.741 1.00 94.31 101 LYS A CA 1
ATOM 831 C C . LYS A 1 101 ? -23.788 -8.586 35.749 1.00 94.31 101 LYS A C 1
ATOM 833 O O . LYS A 1 101 ? -23.849 -8.857 36.947 1.00 94.31 101 LYS A O 1
ATOM 838 N N . LEU A 1 102 ? -23.840 -7.329 35.298 1.00 93.06 102 LEU A N 1
ATOM 839 C CA . LEU A 1 102 ? -24.030 -6.157 36.165 1.00 93.06 102 LEU A CA 1
ATOM 840 C C . LEU A 1 102 ? -25.431 -6.104 36.794 1.00 93.06 102 LEU A C 1
ATOM 842 O O . LEU A 1 102 ? -25.542 -5.854 37.992 1.00 93.06 102 LEU A O 1
ATOM 846 N N . ILE A 1 103 ? -26.492 -6.386 36.028 1.00 93.75 103 ILE A N 1
ATOM 847 C CA . ILE A 1 103 ? -27.872 -6.475 36.537 1.00 93.75 103 ILE A CA 1
ATOM 848 C C . ILE A 1 103 ? -27.961 -7.546 37.625 1.00 93.75 103 ILE A C 1
ATOM 850 O O . ILE A 1 103 ? -28.507 -7.294 38.702 1.00 93.75 103 ILE A O 1
ATOM 854 N N . LYS A 1 104 ? -27.382 -8.726 37.372 1.00 94.81 104 LYS A N 1
ATOM 855 C CA . LYS A 1 104 ? -27.336 -9.802 38.360 1.00 94.81 104 LYS A CA 1
ATOM 856 C C . LYS A 1 104 ? -26.554 -9.386 39.608 1.00 94.81 104 LYS A C 1
ATOM 858 O O . LYS A 1 104 ? -27.081 -9.512 40.706 1.00 94.81 104 LYS A O 1
ATOM 863 N N . TYR A 1 105 ? -25.357 -8.820 39.449 1.00 93.44 105 TYR A N 1
ATOM 864 C CA . TYR A 1 105 ? -24.543 -8.332 40.567 1.00 93.44 105 TYR A CA 1
ATOM 865 C C . TYR A 1 105 ? -25.285 -7.297 41.431 1.00 93.44 105 TYR A C 1
ATOM 867 O O . TYR A 1 105 ? -25.294 -7.411 42.654 1.00 93.44 105 TYR A O 1
ATOM 875 N N . ALA A 1 106 ? -25.966 -6.327 40.812 1.00 92.94 106 ALA A N 1
ATOM 876 C CA . ALA A 1 106 ? -26.762 -5.331 41.526 1.00 92.94 106 ALA A CA 1
ATOM 877 C C . ALA A 1 106 ? -27.952 -5.956 42.286 1.00 92.94 106 ALA A C 1
ATOM 879 O O . ALA A 1 106 ? -28.292 -5.500 43.380 1.00 92.94 106 ALA A O 1
ATOM 880 N N . SER A 1 107 ? -28.565 -7.015 41.743 1.00 92.88 107 SER A N 1
ATOM 881 C CA . SER A 1 107 ? -29.615 -7.787 42.422 1.00 92.88 107 SER A CA 1
ATOM 882 C C . SER A 1 107 ? -29.069 -8.582 43.614 1.00 92.88 107 SER A C 1
ATOM 884 O O . SER A 1 107 ? -29.601 -8.469 44.719 1.00 92.88 107 SER A O 1
ATOM 886 N N . ASP A 1 108 ? -27.984 -9.334 43.410 1.00 93.38 108 ASP A N 1
ATOM 887 C CA . ASP A 1 108 ? -27.342 -10.166 44.434 1.00 93.38 108 ASP A CA 1
ATOM 888 C C . ASP A 1 108 ? -26.846 -9.292 45.611 1.00 93.38 108 ASP A C 1
ATOM 890 O O . ASP A 1 108 ? -27.087 -9.606 46.780 1.00 93.38 108 ASP A O 1
ATOM 894 N N . LEU A 1 109 ? -26.246 -8.129 45.316 1.00 92.38 109 LEU A N 1
ATOM 895 C CA . LEU A 1 109 ? -25.796 -7.151 46.315 1.00 92.38 109 LEU A CA 1
ATOM 896 C C . LEU A 1 109 ? -26.965 -6.534 47.102 1.00 92.38 109 LEU A C 1
ATOM 898 O O . LEU A 1 109 ? -26.868 -6.323 48.312 1.00 92.38 109 LEU A O 1
ATOM 902 N N . LYS A 1 110 ? -28.104 -6.281 46.445 1.00 92.75 110 LYS A N 1
ATOM 903 C CA . LYS A 1 110 ? -29.322 -5.772 47.095 1.00 92.75 110 LYS A CA 1
ATOM 904 C C . LYS A 1 110 ? -29.921 -6.784 48.073 1.00 92.75 110 LYS A C 1
ATOM 906 O O . LYS A 1 110 ? -30.387 -6.389 49.145 1.00 92.75 110 LYS A O 1
ATOM 911 N N . GLU A 1 111 ? -29.906 -8.072 47.732 1.00 92.50 111 GLU A N 1
ATOM 912 C CA . GLU A 1 111 ? -30.329 -9.137 48.646 1.00 92.50 111 GLU A CA 1
ATOM 913 C C . GLU A 1 111 ? -29.348 -9.290 49.818 1.00 92.50 111 GLU A C 1
ATOM 915 O O . GLU A 1 111 ? -29.777 -9.349 50.973 1.00 92.50 111 GLU A O 1
ATOM 920 N N . TYR A 1 112 ? -28.041 -9.266 49.543 1.00 91.81 112 TYR A N 1
ATOM 921 C CA . TYR A 1 112 ? -26.992 -9.327 50.562 1.00 91.81 112 TYR A CA 1
ATOM 922 C C . TYR A 1 112 ? -27.106 -8.186 51.586 1.00 91.81 112 TYR A C 1
ATOM 924 O O . TYR A 1 112 ? -27.187 -8.447 52.789 1.00 91.81 112 TYR A O 1
ATOM 932 N N . ASN A 1 113 ? -27.228 -6.938 51.119 1.00 93.25 113 ASN A N 1
ATOM 933 C CA . ASN A 1 113 ? -27.448 -5.758 51.958 1.00 93.25 113 ASN A CA 1
ATOM 934 C C . ASN A 1 113 ? -28.673 -5.921 52.871 1.00 93.25 113 ASN A C 1
ATOM 936 O O . ASN A 1 113 ? -28.588 -5.688 54.078 1.00 93.25 113 ASN A O 1
ATOM 940 N N . LYS A 1 114 ? -29.799 -6.405 52.326 1.00 92.12 114 LYS A N 1
ATOM 941 C CA . LYS A 1 114 ? -31.025 -6.675 53.096 1.00 92.12 114 LYS A CA 1
ATOM 942 C C . LYS A 1 114 ? -30.832 -7.777 54.146 1.00 92.12 114 LYS A C 1
ATOM 944 O O . LYS A 1 114 ? -31.384 -7.676 55.237 1.00 92.12 114 LYS A O 1
ATOM 949 N N . LYS A 1 115 ? -30.080 -8.832 53.822 1.00 94.00 115 LYS A N 1
ATOM 950 C CA . LYS A 1 115 ? -29.854 -9.995 54.695 1.00 94.00 115 LYS A CA 1
ATOM 951 C C . LYS A 1 115 ? -28.883 -9.702 55.841 1.00 94.00 115 LYS A C 1
ATOM 953 O O . LYS A 1 115 ? -29.084 -10.200 56.944 1.00 94.00 115 LYS A O 1
ATOM 958 N N . HIS A 1 116 ? -27.846 -8.912 55.578 1.00 92.00 116 HIS A N 1
ATOM 959 C CA . HIS A 1 116 ? -26.790 -8.590 56.543 1.00 92.00 116 HIS A CA 1
ATOM 960 C C . HIS A 1 116 ? -26.959 -7.211 57.202 1.00 92.00 116 HIS A C 1
ATOM 962 O O . HIS A 1 116 ? -26.173 -6.852 58.073 1.00 92.00 116 HIS A O 1
ATOM 968 N N . ASN A 1 117 ? -28.011 -6.471 56.834 1.00 88.88 117 ASN A N 1
ATOM 969 C CA . ASN A 1 117 ? -28.327 -5.126 57.323 1.00 88.88 117 ASN A CA 1
ATOM 970 C C . ASN A 1 117 ? -27.210 -4.096 57.030 1.00 88.88 117 ASN A C 1
ATOM 972 O O . ASN A 1 117 ? -26.941 -3.194 57.823 1.00 88.88 117 ASN A O 1
ATOM 976 N N . ILE A 1 118 ? -26.555 -4.263 55.876 1.00 91.31 118 ILE A N 1
ATOM 977 C CA . ILE A 1 118 ? -25.449 -3.438 55.367 1.00 91.31 118 ILE A CA 1
ATOM 978 C C . ILE A 1 118 ? -26.005 -2.449 54.326 1.00 91.31 118 ILE A C 1
ATOM 980 O O . ILE A 1 118 ? -26.970 -2.752 53.625 1.00 91.31 118 ILE A O 1
ATOM 984 N N . GLN A 1 119 ? -25.408 -1.258 54.226 1.00 85.62 119 GLN A N 1
ATOM 985 C CA . GLN A 1 119 ? -25.776 -0.223 53.250 1.00 85.62 119 GLN A CA 1
ATOM 986 C C . GLN A 1 119 ? -24.639 0.043 52.249 1.00 85.62 119 GLN A C 1
ATOM 988 O O . GLN A 1 119 ? -24.160 1.168 52.124 1.00 85.62 119 GLN A O 1
ATOM 993 N N . GLU A 1 120 ? -24.181 -0.990 51.537 1.00 85.12 120 GLU A N 1
ATOM 994 C CA . GLU A 1 120 ? -23.267 -0.779 50.407 1.00 85.12 120 GLU A CA 1
ATOM 995 C C . GLU A 1 120 ? -23.996 -0.128 49.224 1.00 85.12 120 GLU A C 1
ATOM 997 O O . GLU A 1 120 ? -25.168 -0.410 48.957 1.00 85.12 120 GLU A O 1
ATOM 1002 N N . ILE A 1 121 ? -23.292 0.748 48.504 1.00 88.06 121 ILE A N 1
ATOM 1003 C CA . ILE A 1 121 ? -23.833 1.463 47.344 1.00 88.06 121 ILE A CA 1
ATOM 1004 C C . ILE A 1 121 ? -24.069 0.456 46.216 1.00 88.06 121 ILE A C 1
ATOM 1006 O O . ILE A 1 121 ? -23.125 -0.123 45.682 1.00 88.06 121 ILE A O 1
ATOM 1010 N N . ILE A 1 122 ? -25.333 0.269 45.836 1.00 88.06 122 ILE A N 1
ATOM 1011 C CA . ILE A 1 122 ? -25.704 -0.569 44.693 1.00 88.06 122 ILE A CA 1
ATOM 1012 C C . ILE A 1 122 ? -25.432 0.238 43.413 1.00 88.06 122 ILE A C 1
ATOM 1014 O O . ILE A 1 122 ? -26.053 1.289 43.241 1.00 88.06 122 ILE A O 1
ATOM 1018 N N . PRO A 1 123 ? -24.529 -0.208 42.522 1.00 85.94 123 PRO A N 1
ATOM 1019 C CA . PRO A 1 123 ? -24.265 0.497 41.274 1.00 85.94 123 PRO A CA 1
ATOM 1020 C C . PRO A 1 123 ? -25.430 0.343 40.291 1.00 85.94 123 PRO A C 1
ATOM 1022 O O . PRO A 1 123 ? -26.045 -0.722 40.225 1.00 85.94 123 PRO A O 1
ATOM 1025 N N . ASP A 1 124 ? -25.691 1.373 39.483 1.00 91.25 124 ASP A N 1
ATOM 1026 C CA . ASP A 1 124 ? -26.593 1.259 38.333 1.00 91.25 124 ASP A CA 1
ATOM 1027 C C . ASP A 1 124 ? -25.900 0.484 37.188 1.00 91.25 124 ASP A C 1
ATOM 1029 O O . ASP A 1 124 ? -24.869 0.940 36.675 1.00 91.25 124 ASP A O 1
ATOM 1033 N N . PRO A 1 125 ? -26.448 -0.667 36.744 1.00 89.44 125 PRO A N 1
ATOM 1034 C CA . PRO A 1 125 ? -25.933 -1.399 35.591 1.00 89.44 125 PRO A CA 1
ATOM 1035 C C . PRO A 1 125 ? -25.904 -0.569 34.302 1.00 89.44 125 PRO A C 1
ATOM 1037 O O . PRO A 1 125 ? -25.013 -0.769 33.473 1.00 89.44 125 PRO A O 1
ATOM 1040 N N . SER A 1 126 ? -26.850 0.363 34.120 1.00 88.75 126 SER A N 1
ATOM 1041 C CA . SER A 1 126 ? -26.917 1.203 32.921 1.00 88.75 126 SER A CA 1
ATOM 1042 C C . SER A 1 126 ? -25.759 2.201 32.885 1.00 88.75 126 SER A C 1
ATOM 1044 O O . SER A 1 126 ? -25.020 2.240 31.900 1.00 88.75 126 SER A O 1
ATOM 1046 N N . GLU A 1 127 ? -25.554 2.959 33.966 1.00 90.25 127 GLU A N 1
ATOM 1047 C CA . GLU A 1 127 ? -24.440 3.904 34.098 1.00 90.25 127 GLU A CA 1
ATOM 1048 C C . GLU A 1 127 ? -23.071 3.213 33.969 1.00 90.25 127 GLU A C 1
ATOM 1050 O O . GLU A 1 127 ? -22.231 3.664 33.187 1.00 90.25 127 GLU A O 1
ATOM 1055 N N . GLN A 1 128 ? -22.853 2.070 34.637 1.00 89.62 128 GLN A N 1
ATOM 1056 C CA . GLN A 1 128 ? -21.589 1.329 34.499 1.00 89.62 128 GLN A CA 1
ATOM 1057 C C . GLN A 1 128 ? -21.363 0.786 33.080 1.00 89.62 128 GLN A C 1
ATOM 1059 O O . GLN A 1 128 ? -20.232 0.812 32.588 1.00 89.62 128 GLN A O 1
ATOM 1064 N N . THR A 1 129 ? -22.415 0.336 32.389 1.00 89.81 129 THR A N 1
ATOM 1065 C CA . THR A 1 129 ? -22.303 -0.121 30.993 1.00 89.81 129 THR A CA 1
ATOM 1066 C C . THR A 1 129 ? -21.980 1.042 30.044 1.00 89.81 129 THR A C 1
ATOM 1068 O O . THR A 1 129 ? -21.164 0.873 29.129 1.00 89.81 129 THR A O 1
ATOM 1071 N N . GLU A 1 130 ? -22.559 2.231 30.258 1.00 90.31 130 GLU A N 1
ATOM 1072 C CA . GLU A 1 130 ? -22.227 3.445 29.494 1.00 90.31 130 GLU A CA 1
ATOM 1073 C C . GLU A 1 130 ? -20.773 3.878 29.756 1.00 90.31 130 GLU A C 1
ATOM 1075 O O . GLU A 1 130 ? -20.015 4.086 28.804 1.00 90.31 130 GLU A O 1
ATOM 1080 N N . GLU A 1 131 ? -20.337 3.925 31.019 1.00 90.81 131 GLU A N 1
ATOM 1081 C CA . GLU A 1 131 ? -18.970 4.310 31.390 1.00 90.81 131 GLU A CA 1
ATOM 1082 C C . GLU A 1 131 ? -17.917 3.332 30.835 1.00 90.81 131 GLU A C 1
ATOM 1084 O O . GLU A 1 131 ? -16.907 3.753 30.258 1.00 90.81 131 GLU A O 1
ATOM 1089 N N . PHE A 1 132 ? -18.167 2.021 30.938 1.00 90.69 132 PHE A N 1
ATOM 1090 C CA . PHE A 1 132 ? -17.338 0.977 30.330 1.00 90.69 132 PHE A CA 1
ATOM 1091 C C . PHE A 1 132 ? -17.225 1.165 28.811 1.00 90.69 132 PHE A C 1
ATOM 1093 O O . PHE A 1 132 ? -16.120 1.160 28.260 1.00 90.69 132 PHE A O 1
ATOM 1100 N N . THR A 1 133 ? -18.357 1.397 28.140 1.00 91.31 133 THR A N 1
ATOM 1101 C CA . THR A 1 133 ? -18.422 1.612 26.689 1.00 91.31 133 THR A CA 1
ATOM 1102 C C . THR A 1 133 ? -17.620 2.843 26.261 1.00 91.31 133 THR A C 1
ATOM 1104 O O . THR A 1 133 ? -16.840 2.767 25.309 1.00 91.31 133 THR A O 1
ATOM 1107 N N . LEU A 1 134 ? -17.754 3.962 26.981 1.00 92.69 134 LEU A N 1
ATOM 1108 C CA . LEU A 1 134 ? -17.008 5.200 26.733 1.00 92.69 134 LEU A CA 1
ATOM 1109 C C . LEU A 1 134 ? -15.494 4.999 26.912 1.00 92.69 134 LEU A C 1
ATOM 1111 O O . LEU A 1 134 ? -14.715 5.343 26.018 1.00 92.69 134 LEU A O 1
ATOM 1115 N N . LYS A 1 135 ? -15.075 4.383 28.028 1.00 92.31 135 LYS A N 1
ATOM 1116 C CA . LYS A 1 135 ? -13.665 4.054 28.309 1.00 92.31 135 LYS A CA 1
ATOM 1117 C C . LYS A 1 135 ? -13.066 3.137 27.240 1.00 92.31 135 LYS A C 1
ATOM 1119 O O . LYS A 1 135 ? -11.894 3.285 26.890 1.00 92.31 135 LYS A O 1
ATOM 1124 N N . LEU A 1 136 ? -13.844 2.185 26.728 1.00 92.44 136 LEU A N 1
ATOM 1125 C CA . LEU A 1 136 ? -13.381 1.230 25.726 1.00 92.44 136 LEU A CA 1
ATOM 1126 C C . LEU A 1 136 ? -13.292 1.847 24.324 1.00 92.44 136 LEU A C 1
ATOM 1128 O O . LEU A 1 136 ? -12.305 1.605 23.629 1.00 92.44 136 LEU A O 1
ATOM 1132 N N . LEU A 1 137 ? -14.256 2.696 23.942 1.00 93.38 137 LEU A N 1
ATOM 1133 C CA . LEU A 1 137 ? -14.186 3.495 22.714 1.00 93.38 137 LEU A CA 1
ATOM 1134 C C . LEU A 1 137 ? -12.930 4.372 22.698 1.00 93.38 137 LEU A C 1
ATOM 1136 O O . LEU A 1 137 ? -12.166 4.287 21.740 1.00 93.38 137 LEU A O 1
ATOM 1140 N N . ALA A 1 138 ? -12.668 5.132 23.768 1.00 93.50 138 ALA A N 1
ATOM 1141 C CA . ALA A 1 138 ? -11.472 5.972 23.882 1.00 93.50 138 ALA A CA 1
ATOM 1142 C C . ALA A 1 138 ? -10.173 5.158 23.698 1.00 93.50 138 ALA A C 1
ATOM 1144 O O . ALA A 1 138 ? -9.367 5.459 22.821 1.00 93.50 138 ALA A O 1
ATOM 1145 N N . LYS A 1 139 ? -10.024 4.036 24.420 1.00 93.94 139 LYS A N 1
ATOM 1146 C CA . LYS A 1 139 ? -8.861 3.133 24.287 1.00 93.94 139 LYS A CA 1
ATOM 1147 C C . LYS A 1 139 ? -8.684 2.534 22.887 1.00 93.94 139 LYS A C 1
ATOM 1149 O O . LYS A 1 139 ? -7.552 2.231 22.500 1.00 93.94 139 LYS A O 1
ATOM 1154 N N . CYS A 1 140 ? -9.775 2.304 22.153 1.00 93.44 140 CYS A N 1
ATOM 1155 C CA . CYS A 1 140 ? -9.706 1.860 20.762 1.00 93.44 140 CYS A CA 1
ATOM 1156 C C . CYS A 1 140 ? -9.263 3.006 19.849 1.00 93.44 140 CYS A C 1
ATOM 1158 O O . CYS A 1 140 ? -8.357 2.808 19.047 1.00 93.44 140 CYS A O 1
ATOM 1160 N N . ILE A 1 141 ? -9.858 4.193 20.001 1.00 95.19 141 ILE A N 1
ATOM 1161 C CA . ILE A 1 141 ? -9.556 5.401 19.221 1.00 95.19 141 ILE A CA 1
ATOM 1162 C C . ILE A 1 141 ? -8.080 5.784 19.344 1.00 95.19 141 ILE A C 1
ATOM 1164 O O . ILE A 1 141 ? -7.406 5.868 18.321 1.00 95.19 141 ILE A O 1
ATOM 1168 N N . ASP A 1 142 ? -7.558 5.942 20.563 1.00 95.25 142 ASP A N 1
ATOM 1169 C CA . ASP A 1 142 ? -6.181 6.406 20.790 1.00 95.25 142 ASP A CA 1
ATOM 1170 C C . ASP A 1 142 ? -5.154 5.450 20.162 1.00 95.25 142 ASP A C 1
ATOM 1172 O O . ASP A 1 142 ? -4.243 5.860 19.433 1.00 95.25 142 ASP A O 1
ATOM 1176 N N . HIS A 1 143 ? -5.344 4.142 20.377 1.00 94.12 143 HIS A N 1
ATOM 1177 C CA . HIS A 1 143 ? -4.511 3.101 19.774 1.00 94.12 143 HIS A CA 1
ATOM 1178 C C . HIS A 1 143 ? -4.604 3.136 18.244 1.00 94.12 143 HIS A C 1
ATOM 1180 O O . HIS A 1 143 ? -3.584 3.203 17.558 1.00 94.12 143 HIS A O 1
ATOM 1186 N N . ASN A 1 144 ? -5.819 3.134 17.699 1.00 94.06 144 ASN A N 1
ATOM 1187 C CA . ASN A 1 144 ? -6.060 3.082 16.260 1.00 94.06 144 ASN A CA 1
ATOM 1188 C C . ASN A 1 144 ? -5.555 4.327 15.522 1.00 94.06 144 ASN A C 1
ATOM 1190 O O . ASN A 1 144 ? -4.993 4.190 14.435 1.00 94.06 144 ASN A O 1
ATOM 1194 N N . SER A 1 145 ? -5.698 5.509 16.125 1.00 94.69 145 SER A N 1
ATOM 1195 C CA . SER A 1 145 ? -5.197 6.778 15.595 1.00 94.69 145 SER A CA 1
ATOM 1196 C C . SER A 1 145 ? -3.666 6.776 15.520 1.00 94.69 145 SER A C 1
ATOM 1198 O O . SER A 1 145 ? -3.099 7.081 14.466 1.00 94.69 145 SER A O 1
ATOM 1200 N N . SER A 1 146 ? -2.984 6.303 16.575 1.00 93.94 146 SER A N 1
ATOM 1201 C CA . SER A 1 146 ? -1.518 6.153 16.578 1.00 93.94 146 SER A CA 1
ATOM 1202 C C . SER A 1 146 ? -1.016 5.211 15.469 1.00 93.94 146 SER A C 1
ATOM 1204 O O . SER A 1 146 ? -0.076 5.538 14.740 1.00 93.94 146 SER A O 1
ATOM 1206 N N . ILE A 1 147 ? -1.700 4.078 15.262 1.00 93.31 147 ILE A N 1
ATOM 1207 C CA . ILE A 1 147 ? -1.395 3.109 14.201 1.00 93.31 147 ILE A CA 1
ATOM 1208 C C . ILE A 1 147 ? -1.668 3.703 12.813 1.00 93.31 147 ILE A C 1
ATOM 1210 O O . ILE A 1 147 ? -0.862 3.542 11.893 1.00 93.31 147 ILE A O 1
ATOM 1214 N N . ASN A 1 148 ? -2.783 4.414 12.643 1.00 93.31 148 ASN A N 1
ATOM 1215 C CA . ASN A 1 148 ? -3.125 5.069 11.385 1.00 93.31 148 ASN A CA 1
ATOM 1216 C C . ASN A 1 148 ? -2.123 6.171 11.017 1.00 93.31 148 ASN A C 1
ATOM 1218 O O . ASN A 1 148 ? -1.808 6.317 9.836 1.00 93.31 148 ASN A O 1
ATOM 1222 N N . GLU A 1 149 ? -1.552 6.892 11.985 1.00 93.62 149 GLU A N 1
ATOM 1223 C CA . GLU A 1 149 ? -0.519 7.893 11.704 1.00 93.62 149 GLU A CA 1
ATOM 1224 C C . GLU A 1 149 ? 0.791 7.262 11.214 1.00 93.62 149 GLU A C 1
ATOM 1226 O O . GLU A 1 149 ? 1.327 7.670 10.179 1.00 93.62 149 GLU A O 1
ATOM 1231 N N . LEU A 1 150 ? 1.257 6.188 11.862 1.00 93.00 150 LEU A N 1
ATOM 1232 C CA . LEU A 1 150 ? 2.417 5.419 11.391 1.00 93.00 150 LEU A CA 1
ATOM 1233 C C . LEU A 1 150 ? 2.203 4.896 9.959 1.00 93.00 150 LEU A C 1
ATOM 1235 O O . LEU A 1 150 ? 3.084 5.034 9.102 1.00 93.00 150 LEU A O 1
ATOM 1239 N N . ARG A 1 151 ? 1.002 4.378 9.663 1.00 93.38 151 ARG A N 1
ATOM 1240 C CA . ARG A 1 151 ? 0.596 3.951 8.313 1.00 93.38 151 ARG A CA 1
ATOM 1241 C C . ARG A 1 151 ? 0.602 5.101 7.304 1.00 93.38 151 ARG A C 1
ATOM 1243 O O . ARG A 1 151 ? 1.154 4.940 6.213 1.00 93.38 151 ARG A O 1
ATOM 1250 N N . ARG A 1 152 ? 0.045 6.271 7.649 1.00 92.56 152 ARG A N 1
ATOM 1251 C CA . ARG A 1 152 ? 0.046 7.474 6.790 1.00 92.56 152 ARG A CA 1
ATOM 1252 C C . ARG A 1 152 ? 1.470 7.913 6.444 1.00 92.56 152 ARG A C 1
ATOM 1254 O O . ARG A 1 152 ? 1.762 8.161 5.271 1.00 92.56 152 ARG A O 1
ATOM 1261 N N . ILE A 1 153 ? 2.374 7.943 7.425 1.00 94.00 153 ILE A N 1
ATOM 1262 C CA . ILE A 1 153 ? 3.790 8.288 7.222 1.00 94.00 153 ILE A CA 1
ATOM 1263 C C . ILE A 1 153 ? 4.478 7.268 6.302 1.00 94.00 153 ILE A C 1
ATOM 1265 O O . ILE A 1 153 ? 5.184 7.664 5.367 1.00 94.00 153 ILE A O 1
ATOM 1269 N N . ALA A 1 154 ? 4.255 5.968 6.519 1.00 94.19 154 ALA A N 1
ATOM 1270 C CA . ALA A 1 154 ? 4.820 4.903 5.691 1.00 94.19 154 ALA A CA 1
ATOM 1271 C C . ALA A 1 154 ? 4.335 4.980 4.229 1.00 94.19 154 ALA A C 1
ATOM 1273 O O . ALA A 1 154 ? 5.164 4.977 3.316 1.00 94.19 154 ALA A O 1
ATOM 1274 N N . ILE A 1 155 ? 3.030 5.168 3.987 1.00 94.50 155 ILE A N 1
ATOM 1275 C CA . ILE A 1 155 ? 2.478 5.359 2.632 1.00 94.50 155 ILE A CA 1
ATOM 1276 C C . ILE A 1 155 ? 3.048 6.613 1.967 1.00 94.50 155 ILE A C 1
ATOM 1278 O O . ILE A 1 155 ? 3.490 6.547 0.821 1.00 94.50 155 ILE A O 1
ATOM 1282 N N . LYS A 1 156 ? 3.101 7.753 2.670 1.00 94.38 156 LYS A N 1
ATOM 1283 C CA . LYS A 1 156 ? 3.651 9.003 2.116 1.00 94.38 156 LYS A CA 1
ATOM 1284 C C . LYS A 1 156 ? 5.116 8.840 1.695 1.00 94.38 156 LYS A C 1
ATOM 1286 O O . LYS A 1 156 ? 5.514 9.350 0.648 1.00 94.38 156 LYS A O 1
ATOM 1291 N N . ARG A 1 157 ? 5.914 8.091 2.469 1.00 95.56 157 ARG A N 1
ATOM 1292 C CA . ARG A 1 157 ? 7.293 7.725 2.100 1.00 95.56 157 ARG A CA 1
ATOM 1293 C C . ARG A 1 157 ? 7.325 6.774 0.901 1.00 95.56 157 ARG A C 1
ATOM 1295 O O . ARG A 1 157 ? 8.086 7.026 -0.026 1.00 95.56 157 ARG A O 1
ATOM 1302 N N . SER A 1 158 ? 6.491 5.734 0.885 1.00 96.06 158 SER A N 1
ATOM 1303 C CA . SER A 1 158 ? 6.385 4.784 -0.231 1.00 96.06 158 SER A CA 1
ATOM 1304 C C . SER A 1 158 ? 6.065 5.485 -1.558 1.00 96.06 158 SER A C 1
ATOM 1306 O O . SER A 1 158 ? 6.807 5.310 -2.525 1.00 96.06 158 SER A O 1
ATOM 1308 N N . ILE A 1 159 ? 5.047 6.354 -1.581 1.00 95.00 159 ILE A N 1
ATOM 1309 C CA . ILE A 1 159 ? 4.652 7.132 -2.766 1.00 95.00 159 ILE A CA 1
ATOM 1310 C C . ILE A 1 159 ? 5.783 8.072 -3.207 1.00 95.00 159 ILE A C 1
ATOM 1312 O O . ILE A 1 159 ? 6.098 8.119 -4.392 1.00 95.00 159 ILE A O 1
ATOM 1316 N N . LYS A 1 160 ? 6.456 8.769 -2.277 1.00 96.62 160 LYS A N 1
ATOM 1317 C CA . LYS A 1 160 ? 7.609 9.630 -2.606 1.00 96.62 160 LYS A CA 1
ATOM 1318 C C . LYS A 1 160 ? 8.714 8.855 -3.341 1.00 96.62 160 LYS A C 1
ATOM 1320 O O . LYS A 1 160 ? 9.219 9.329 -4.353 1.00 96.62 160 LYS A O 1
ATOM 1325 N N . TRP A 1 161 ? 9.073 7.665 -2.855 1.00 97.19 161 TRP A N 1
ATOM 1326 C CA . TRP A 1 161 ? 10.089 6.825 -3.501 1.00 97.19 161 TRP A CA 1
ATOM 1327 C C . TRP A 1 161 ? 9.602 6.188 -4.810 1.00 97.19 161 TRP A C 1
ATOM 1329 O O . TRP A 1 161 ? 10.395 6.060 -5.739 1.00 97.19 161 TRP A O 1
ATOM 1339 N N . LEU A 1 162 ? 8.308 5.866 -4.925 1.00 96.25 162 LEU A N 1
ATOM 1340 C CA . LEU A 1 162 ? 7.695 5.404 -6.176 1.00 96.25 162 LEU A CA 1
ATOM 1341 C C . LEU A 1 162 ? 7.794 6.487 -7.259 1.00 96.25 162 LEU A C 1
ATOM 1343 O O . LEU A 1 162 ? 8.298 6.212 -8.344 1.00 96.25 162 LEU A O 1
ATOM 1347 N N . VAL A 1 163 ? 7.414 7.730 -6.948 1.00 96.38 163 VAL A N 1
ATOM 1348 C CA . VAL A 1 163 ? 7.536 8.865 -7.879 1.00 96.38 163 VAL A CA 1
ATOM 1349 C C . VAL A 1 163 ? 8.993 9.069 -8.302 1.00 96.38 163 VAL A C 1
ATOM 1351 O O . VAL A 1 163 ? 9.258 9.177 -9.495 1.00 96.38 163 VAL A O 1
ATOM 1354 N N . PHE A 1 164 ? 9.957 9.021 -7.377 1.00 96.56 164 PHE A N 1
ATOM 1355 C CA . PHE A 1 164 ? 11.373 9.106 -7.756 1.00 96.56 164 PHE A CA 1
ATOM 1356 C C . PHE A 1 164 ? 11.864 7.929 -8.607 1.00 96.56 164 PHE A C 1
ATOM 1358 O O . PHE A 1 164 ? 12.721 8.143 -9.456 1.00 96.56 164 PHE A O 1
ATOM 1365 N N . SER A 1 165 ? 11.313 6.719 -8.449 1.00 97.12 165 SER A N 1
ATOM 1366 C CA . SER A 1 165 ? 11.655 5.581 -9.317 1.00 97.12 165 SER A CA 1
ATOM 1367 C C . SER A 1 165 ? 11.161 5.743 -10.763 1.00 97.12 165 SER A C 1
ATOM 1369 O O . SER A 1 165 ? 11.754 5.164 -11.668 1.00 97.12 165 SER A O 1
ATOM 1371 N N . THR A 1 166 ? 10.146 6.579 -11.022 1.00 95.94 166 THR A N 1
ATOM 1372 C CA . THR A 1 166 ? 9.686 6.832 -12.403 1.00 95.94 166 THR A CA 1
ATOM 1373 C C . THR A 1 166 ? 10.730 7.559 -13.252 1.00 95.94 166 THR A C 1
ATOM 1375 O O . THR A 1 166 ? 10.800 7.324 -14.451 1.00 95.94 166 THR A O 1
ATOM 1378 N N . ILE A 1 167 ? 11.588 8.385 -12.640 1.00 95.81 167 ILE A N 1
ATOM 1379 C CA . ILE A 1 167 ? 12.611 9.171 -13.343 1.00 95.81 167 ILE A CA 1
ATOM 1380 C C . ILE A 1 167 ? 13.621 8.261 -14.074 1.00 95.81 167 ILE A C 1
ATOM 1382 O O . ILE A 1 167 ? 13.711 8.362 -15.299 1.00 95.81 167 ILE A O 1
ATOM 1386 N N . PRO A 1 168 ? 14.343 7.333 -13.404 1.00 96.00 168 PRO A N 1
ATOM 1387 C CA . PRO A 1 168 ? 15.223 6.403 -14.105 1.00 96.00 168 PRO A CA 1
ATOM 1388 C C . PRO A 1 168 ? 14.463 5.432 -15.014 1.00 96.00 168 PRO A C 1
ATOM 1390 O O . PRO A 1 168 ? 15.033 5.023 -16.015 1.00 96.00 168 PRO A O 1
ATOM 1393 N N . LEU A 1 169 ? 13.194 5.097 -14.736 1.00 96.06 169 LEU A N 1
ATOM 1394 C CA . LEU A 1 169 ? 12.384 4.253 -15.626 1.00 96.06 169 LEU A CA 1
ATOM 1395 C C . LEU A 1 169 ? 12.057 4.954 -16.960 1.00 96.06 169 LEU A C 1
ATOM 1397 O O . LEU A 1 169 ? 12.117 4.328 -18.015 1.00 96.06 169 LEU A O 1
ATOM 1401 N N . VAL A 1 170 ? 11.763 6.258 -16.939 1.00 96.00 170 VAL A N 1
ATOM 1402 C CA . VAL A 1 170 ? 11.556 7.060 -18.158 1.00 96.00 170 VAL A CA 1
ATOM 1403 C C . VAL A 1 170 ? 12.864 7.215 -18.935 1.00 96.00 170 VAL A C 1
ATOM 1405 O O . VAL A 1 170 ? 12.859 7.066 -20.156 1.00 96.00 170 VAL A O 1
ATOM 1408 N N . ILE A 1 171 ? 13.991 7.440 -18.250 1.00 94.19 171 ILE A N 1
ATOM 1409 C CA . ILE A 1 171 ? 15.321 7.474 -18.886 1.00 94.19 171 ILE A CA 1
ATOM 1410 C C . ILE A 1 171 ? 15.636 6.116 -19.531 1.00 94.19 171 ILE A C 1
ATOM 1412 O O . ILE A 1 171 ? 15.984 6.077 -20.708 1.00 94.19 171 ILE A O 1
ATOM 1416 N N . LEU A 1 172 ? 15.430 5.012 -18.804 1.00 94.62 172 LEU A N 1
ATOM 1417 C CA . LEU A 1 172 ? 15.589 3.636 -19.286 1.00 94.62 172 LEU A CA 1
ATOM 1418 C C . LEU A 1 172 ? 14.770 3.396 -20.562 1.00 94.62 172 LEU A C 1
ATOM 1420 O O . LEU A 1 172 ? 15.323 2.983 -21.577 1.00 94.62 172 LEU A O 1
ATOM 1424 N N . SER A 1 173 ? 13.476 3.731 -20.529 1.00 94.38 173 SER A N 1
ATOM 1425 C CA . SER A 1 173 ? 12.567 3.610 -21.673 1.00 94.38 173 SER A CA 1
ATOM 1426 C C . SER A 1 173 ? 12.991 4.468 -22.866 1.00 94.38 173 SER A C 1
ATOM 1428 O O . SER A 1 173 ? 12.814 4.062 -24.011 1.00 94.38 173 SER A O 1
ATOM 1430 N N . THR A 1 174 ? 13.538 5.657 -22.610 1.00 94.06 174 THR A N 1
ATOM 1431 C CA . THR A 1 174 ? 13.976 6.592 -23.654 1.00 94.06 174 THR A CA 1
ATOM 1432 C C . THR A 1 174 ? 15.248 6.088 -24.334 1.00 94.06 174 THR A C 1
ATOM 1434 O O . THR A 1 174 ? 15.311 6.054 -25.559 1.00 94.06 174 THR A O 1
ATOM 1437 N N . VAL A 1 175 ? 16.234 5.629 -23.554 1.00 92.81 175 VAL A N 1
ATOM 1438 C CA . VAL A 1 175 ? 17.459 4.999 -24.074 1.00 92.81 175 VAL A CA 1
ATOM 1439 C C . VAL A 1 175 ? 17.118 3.736 -24.865 1.00 92.81 175 VAL A C 1
ATOM 1441 O O . VAL A 1 175 ? 17.627 3.569 -25.969 1.00 92.81 175 VAL A O 1
ATOM 1444 N N . PHE A 1 176 ? 16.213 2.899 -24.348 1.00 92.50 176 PHE A N 1
ATOM 1445 C CA . PHE A 1 176 ? 15.777 1.662 -25.001 1.00 92.50 176 PHE A CA 1
ATOM 1446 C C . PHE A 1 176 ? 15.207 1.899 -26.409 1.00 92.50 176 PHE A C 1
ATOM 1448 O O . PHE A 1 176 ? 15.574 1.192 -27.344 1.00 92.50 176 PHE A O 1
ATOM 1455 N N . VAL A 1 177 ? 14.371 2.929 -26.584 1.00 91.06 177 VAL A N 1
ATOM 1456 C CA . VAL A 1 177 ? 13.759 3.254 -27.885 1.00 91.06 177 VAL A CA 1
ATOM 1457 C C . VAL A 1 177 ? 14.700 4.039 -28.808 1.00 91.06 177 VAL A C 1
ATOM 1459 O O . VAL A 1 177 ? 14.753 3.753 -30.002 1.00 91.06 177 VAL A O 1
ATOM 1462 N N . ILE A 1 178 ? 15.437 5.035 -28.299 1.00 89.56 178 ILE A N 1
ATOM 1463 C CA . ILE A 1 178 ? 16.269 5.916 -29.145 1.00 89.56 178 ILE A CA 1
ATOM 1464 C C . ILE A 1 178 ? 17.528 5.206 -29.645 1.00 89.56 178 ILE A C 1
ATOM 1466 O O . ILE A 1 178 ? 17.901 5.385 -30.801 1.00 89.56 178 ILE A O 1
ATOM 1470 N N . ALA A 1 179 ? 18.173 4.395 -28.805 1.00 86.69 179 ALA A N 1
ATOM 1471 C CA . ALA A 1 179 ? 19.339 3.614 -29.212 1.00 86.69 179 ALA A CA 1
ATOM 1472 C C . ALA A 1 179 ? 18.963 2.298 -29.923 1.00 86.69 179 ALA A C 1
ATOM 1474 O O . ALA A 1 179 ? 19.839 1.458 -30.109 1.00 86.69 179 ALA A O 1
ATOM 1475 N N . ASP A 1 180 ? 17.680 2.130 -30.288 1.00 85.19 180 ASP A N 1
ATOM 1476 C CA . ASP A 1 180 ? 17.105 0.937 -30.922 1.00 85.19 180 ASP A CA 1
ATOM 1477 C C . ASP A 1 180 ? 17.584 -0.341 -30.211 1.00 85.19 180 ASP A C 1
ATOM 1479 O O . ASP A 1 180 ? 18.132 -1.243 -30.829 1.00 85.19 180 ASP A O 1
ATOM 1483 N N . LEU A 1 181 ? 17.447 -0.408 -28.879 1.00 86.69 181 LEU A N 1
ATOM 1484 C CA . LEU A 1 181 ? 17.878 -1.572 -28.088 1.00 86.69 181 LEU A CA 1
ATOM 1485 C C . LEU A 1 181 ? 16.877 -2.731 -28.147 1.00 86.69 181 LEU A C 1
ATOM 1487 O O . LEU A 1 181 ? 17.193 -3.805 -27.652 1.00 86.69 181 LEU A O 1
ATOM 1491 N N . ASP A 1 182 ? 15.703 -2.541 -28.751 1.00 87.69 182 ASP A N 1
ATOM 1492 C CA . ASP A 1 182 ? 14.712 -3.602 -28.935 1.00 87.69 182 ASP A CA 1
ATOM 1493 C C . ASP A 1 182 ? 15.133 -4.526 -30.096 1.00 87.69 182 ASP A C 1
ATOM 1495 O O . ASP A 1 182 ? 15.267 -4.088 -31.241 1.00 87.69 182 ASP A O 1
ATOM 1499 N N . VAL A 1 183 ? 15.380 -5.809 -29.820 1.00 82.88 183 VAL A N 1
ATOM 1500 C CA . VAL A 1 183 ? 15.679 -6.838 -30.840 1.00 82.88 183 VAL A CA 1
ATOM 1501 C C . VAL A 1 183 ? 14.464 -7.115 -31.733 1.00 82.88 183 VAL A C 1
ATOM 1503 O O . VAL A 1 183 ? 14.626 -7.488 -32.890 1.00 82.88 183 VAL A O 1
ATOM 1506 N N . SER A 1 184 ? 13.242 -6.900 -31.233 1.00 75.62 184 SER A N 1
ATOM 1507 C CA . SER A 1 184 ? 12.000 -7.095 -31.993 1.00 75.62 184 SER A CA 1
ATOM 1508 C C . SER A 1 184 ? 11.616 -5.899 -32.880 1.00 75.62 184 SER A C 1
ATOM 1510 O O . SER A 1 184 ? 10.600 -5.945 -33.576 1.00 75.62 184 SER A O 1
ATOM 1512 N N . SER A 1 185 ? 12.435 -4.839 -32.895 1.00 71.81 185 SER A N 1
ATOM 1513 C CA . SER A 1 185 ? 12.279 -3.673 -33.772 1.00 71.81 185 SER A CA 1
ATOM 1514 C C . SER A 1 185 ? 12.340 -4.088 -35.255 1.00 71.81 185 SER A C 1
ATOM 1516 O O . SER A 1 185 ? 13.392 -4.546 -35.702 1.00 71.81 185 SER A O 1
ATOM 1518 N N . PRO A 1 186 ? 11.291 -3.851 -36.077 1.00 59.25 186 PRO A N 1
ATOM 1519 C CA . PRO A 1 186 ? 11.294 -4.192 -37.511 1.00 59.25 186 PRO A CA 1
ATOM 1520 C C . PRO A 1 186 ? 12.360 -3.465 -38.348 1.00 59.25 186 PRO A C 1
ATOM 1522 O O . PRO A 1 186 ? 12.495 -3.715 -39.542 1.00 59.25 186 PRO A O 1
ATOM 1525 N N . ARG A 1 187 ? 13.074 -2.511 -37.739 1.00 60.69 187 ARG A N 1
ATOM 1526 C CA . ARG A 1 187 ? 14.175 -1.744 -38.338 1.00 60.69 187 ARG A CA 1
ATOM 1527 C C . ARG A 1 187 ? 15.468 -2.548 -38.385 1.00 60.69 187 ARG A C 1
ATOM 1529 O O . ARG A 1 187 ? 16.335 -2.262 -39.207 1.00 60.69 187 ARG A O 1
ATOM 1536 N N . LYS A 1 188 ? 15.592 -3.551 -37.516 1.00 59.34 188 LYS A N 1
ATOM 1537 C CA . LYS A 1 188 ? 16.673 -4.521 -37.568 1.00 59.34 188 LYS A CA 1
ATOM 1538 C C . LYS A 1 188 ? 16.276 -5.599 -38.549 1.00 59.34 188 LYS A C 1
ATOM 1540 O O . LYS A 1 188 ? 15.358 -6.377 -38.301 1.00 59.34 188 LYS A O 1
ATOM 1545 N N . HIS A 1 189 ? 17.013 -5.670 -39.650 1.00 51.94 189 HIS A N 1
ATOM 1546 C CA . HIS A 1 189 ? 17.066 -6.900 -40.415 1.00 51.94 189 HIS A CA 1
ATOM 1547 C C . HIS A 1 189 ? 17.670 -7.967 -39.506 1.00 51.94 189 HIS A C 1
ATOM 1549 O O . HIS A 1 189 ? 18.888 -8.030 -39.337 1.00 51.94 189 HIS A O 1
ATOM 1555 N N . THR A 1 190 ? 16.816 -8.805 -38.920 1.00 54.56 190 THR A N 1
ATOM 1556 C CA . THR A 1 190 ? 17.235 -10.119 -38.456 1.00 54.56 190 THR A CA 1
ATOM 1557 C C . THR A 1 190 ? 17.856 -10.802 -39.666 1.00 54.56 190 THR A C 1
ATOM 1559 O O . THR A 1 190 ? 17.154 -11.185 -40.603 1.00 54.56 190 THR A O 1
ATOM 1562 N N . LEU A 1 191 ? 19.191 -10.888 -39.703 1.00 51.28 191 LEU A N 1
ATOM 1563 C CA . LEU A 1 191 ? 19.860 -11.707 -40.700 1.00 51.28 191 LEU A CA 1
ATOM 1564 C C . LEU A 1 191 ? 19.424 -13.143 -40.422 1.00 51.28 191 LEU A C 1
ATOM 1566 O O . LEU A 1 191 ? 19.993 -13.825 -39.569 1.00 51.28 191 LEU A O 1
ATOM 1570 N N . ILE A 1 192 ? 18.413 -13.600 -41.159 1.00 57.47 192 ILE A N 1
ATOM 1571 C CA . ILE A 1 192 ? 18.158 -15.018 -41.369 1.00 57.47 192 ILE A CA 1
ATOM 1572 C C . ILE A 1 192 ? 19.334 -15.492 -42.216 1.00 57.47 192 ILE A C 1
ATOM 1574 O O . ILE A 1 192 ? 19.283 -15.534 -43.444 1.00 57.47 192 ILE A O 1
ATOM 1578 N N . LYS A 1 193 ? 20.454 -15.745 -41.537 1.00 53.53 193 LYS A N 1
ATOM 1579 C CA . LYS A 1 193 ? 21.614 -16.383 -42.124 1.00 53.53 193 LYS A CA 1
ATOM 1580 C C . LYS A 1 193 ? 21.219 -17.834 -42.329 1.00 53.53 193 LYS A C 1
ATOM 1582 O O . LYS A 1 193 ? 21.342 -18.657 -41.428 1.00 53.53 193 LYS A O 1
ATOM 1587 N N . ASP A 1 194 ? 20.675 -18.110 -43.505 1.00 61.66 194 ASP A N 1
ATOM 1588 C CA . ASP A 1 194 ? 20.431 -19.469 -43.947 1.00 61.66 194 ASP A CA 1
ATOM 1589 C C . ASP A 1 194 ? 21.799 -20.140 -44.128 1.00 61.66 194 ASP A C 1
ATOM 1591 O O . ASP A 1 194 ? 22.499 -19.956 -45.131 1.00 61.66 194 ASP A O 1
ATOM 1595 N N . ASP A 1 195 ? 22.232 -20.847 -43.085 1.00 66.56 195 ASP A N 1
ATOM 1596 C CA . ASP A 1 195 ? 23.491 -21.582 -43.082 1.00 66.56 195 ASP A CA 1
ATOM 1597 C C . ASP A 1 195 ? 23.471 -22.719 -44.118 1.00 66.56 195 ASP A C 1
ATOM 1599 O O . ASP A 1 195 ? 24.531 -23.081 -44.622 1.00 66.56 195 ASP A O 1
ATOM 1603 N N . GLY A 1 196 ? 22.293 -23.219 -44.514 1.00 71.88 196 GLY A N 1
ATOM 1604 C CA . GLY A 1 196 ? 22.138 -24.197 -45.591 1.00 71.88 196 GLY A CA 1
ATOM 1605 C C . GLY A 1 196 ? 22.475 -23.597 -46.955 1.00 71.88 196 GLY A C 1
ATOM 1606 O O . GLY A 1 196 ? 23.339 -24.117 -47.662 1.00 71.88 196 GLY A O 1
ATOM 1607 N N . VAL A 1 197 ? 21.874 -22.456 -47.302 1.00 75.69 197 VAL A N 1
ATOM 1608 C CA . VAL A 1 197 ? 22.209 -21.711 -48.532 1.00 75.69 197 VAL A CA 1
ATOM 1609 C C . VAL A 1 197 ? 23.660 -21.220 -48.498 1.00 75.69 197 VAL A C 1
ATOM 1611 O O . VAL A 1 197 ? 24.363 -21.311 -49.503 1.00 75.69 197 VAL A O 1
ATOM 1614 N N . SER A 1 198 ? 24.154 -20.771 -47.342 1.00 75.50 198 SER A N 1
ATOM 1615 C CA . SER A 1 198 ? 25.552 -20.341 -47.181 1.00 75.50 198 SER A CA 1
ATOM 1616 C C . SER A 1 198 ? 26.538 -21.488 -47.442 1.00 75.50 198 SER A C 1
ATOM 1618 O O . SER A 1 198 ? 27.512 -21.305 -48.173 1.00 75.50 198 SER A O 1
ATOM 1620 N N . GLN A 1 199 ? 26.267 -22.687 -46.912 1.00 78.19 199 GLN A N 1
ATOM 1621 C CA . GLN A 1 199 ? 27.063 -23.889 -47.179 1.00 78.19 199 GLN A CA 1
ATOM 1622 C C . GLN A 1 199 ? 26.963 -24.332 -48.643 1.00 78.19 199 GLN A C 1
ATOM 1624 O O . GLN A 1 199 ? 27.981 -24.680 -49.237 1.00 78.19 199 GLN A O 1
ATOM 1629 N N . GLN A 1 200 ? 25.776 -24.278 -49.258 1.00 82.88 200 GLN A N 1
ATOM 1630 C CA . GLN A 1 200 ? 25.614 -24.588 -50.683 1.00 82.88 200 GLN A CA 1
ATOM 1631 C C . GLN A 1 200 ? 26.411 -23.625 -51.572 1.00 82.88 200 GLN A C 1
ATOM 1633 O O . GLN A 1 200 ? 27.068 -24.075 -52.509 1.00 82.88 200 GLN A O 1
ATOM 1638 N N . ILE A 1 201 ? 26.428 -22.327 -51.255 1.00 84.62 201 ILE A N 1
ATOM 1639 C CA . ILE A 1 201 ? 27.249 -21.327 -51.954 1.00 84.62 201 ILE A CA 1
ATOM 1640 C C . ILE A 1 201 ? 28.745 -21.602 -51.749 1.00 84.62 201 ILE A C 1
ATOM 1642 O O . ILE A 1 201 ? 29.517 -21.491 -52.702 1.00 84.62 201 ILE A O 1
ATOM 1646 N N . GLU A 1 202 ? 29.179 -22.004 -50.551 1.00 87.38 202 GLU A N 1
ATOM 1647 C CA . GLU A 1 202 ? 30.583 -22.354 -50.299 1.00 87.38 202 GLU A CA 1
ATOM 1648 C C . GLU A 1 202 ? 31.010 -23.624 -51.060 1.00 87.38 202 GLU A C 1
ATOM 1650 O O . GLU A 1 202 ? 32.088 -23.657 -51.660 1.00 87.38 202 GLU A O 1
ATOM 1655 N N . ILE A 1 203 ? 30.152 -24.649 -51.099 1.00 87.19 203 ILE A N 1
ATOM 1656 C CA . ILE A 1 203 ? 30.359 -25.874 -51.886 1.00 87.19 203 ILE A CA 1
ATOM 1657 C C . ILE A 1 203 ? 30.401 -25.540 -53.381 1.00 87.19 203 ILE A C 1
ATOM 1659 O O . ILE A 1 203 ? 31.329 -25.959 -54.069 1.00 87.19 203 ILE A O 1
ATOM 1663 N N . PHE A 1 204 ? 29.455 -24.744 -53.884 1.00 89.06 204 PHE A N 1
ATOM 1664 C CA . PHE A 1 204 ? 29.417 -24.321 -55.283 1.00 89.06 204 PHE A CA 1
ATOM 1665 C C . PHE A 1 204 ? 30.656 -23.499 -55.665 1.00 89.06 204 PHE A C 1
ATOM 1667 O O . PHE A 1 204 ? 31.280 -23.767 -56.687 1.00 89.06 204 PHE A O 1
ATOM 1674 N N . SER A 1 205 ? 31.082 -22.567 -54.808 1.00 88.88 205 SER A N 1
ATOM 1675 C CA . SER A 1 205 ? 32.315 -21.789 -54.980 1.00 88.88 205 SER A CA 1
ATOM 167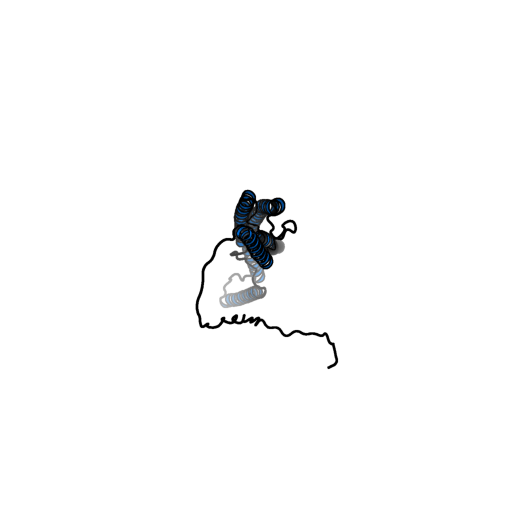6 C C . SER A 1 205 ? 33.557 -22.688 -55.054 1.00 88.88 205 SER A C 1
ATOM 1678 O O . SER A 1 205 ? 34.390 -22.532 -55.950 1.00 88.88 205 SER A O 1
ATOM 1680 N N . LYS A 1 206 ? 33.652 -23.704 -54.183 1.00 86.56 206 LYS A N 1
ATOM 1681 C CA . LYS A 1 206 ? 34.719 -24.719 -54.230 1.00 86.56 206 LYS A CA 1
ATOM 1682 C C . LYS A 1 206 ? 34.670 -25.559 -55.510 1.00 86.56 206 LYS A C 1
ATOM 1684 O O . LYS A 1 206 ? 35.719 -25.802 -56.098 1.00 86.56 206 LYS A O 1
ATOM 1689 N N . LEU A 1 207 ? 33.486 -25.967 -55.970 1.00 87.44 207 LEU A N 1
ATOM 1690 C CA . LEU A 1 207 ? 33.317 -26.720 -57.219 1.00 87.44 207 LEU A CA 1
ATOM 1691 C C . LEU A 1 207 ? 33.733 -25.894 -58.445 1.00 87.44 207 LEU A C 1
ATOM 1693 O O . LEU A 1 207 ? 34.527 -26.373 -59.250 1.00 87.44 207 LEU A O 1
ATOM 1697 N N . VAL A 1 208 ? 33.276 -24.642 -58.550 1.00 88.31 208 VAL A N 1
ATOM 1698 C CA . VAL A 1 208 ? 33.648 -23.721 -59.639 1.00 88.31 208 VAL A CA 1
ATOM 1699 C C . VAL A 1 208 ? 35.150 -23.428 -59.626 1.00 88.31 208 VAL A C 1
ATOM 1701 O O . VAL A 1 208 ? 35.787 -23.476 -60.675 1.00 88.31 208 VAL A O 1
ATOM 1704 N N . SER A 1 209 ? 35.741 -23.192 -58.451 1.00 85.44 209 SER A N 1
ATOM 1705 C CA . SER A 1 209 ? 37.190 -22.994 -58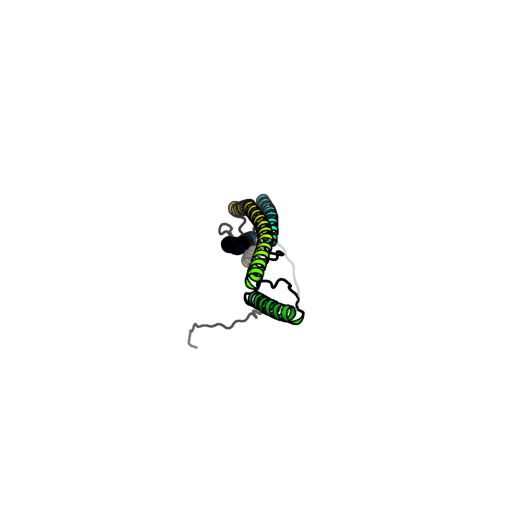.301 1.00 85.44 209 SER A CA 1
ATOM 1706 C C . SER A 1 209 ? 37.986 -24.232 -58.734 1.00 85.44 209 SER A C 1
ATOM 1708 O O . SER A 1 209 ? 38.931 -24.124 -59.513 1.00 85.44 209 SER A O 1
ATOM 1710 N N . ASN A 1 210 ? 37.566 -25.431 -58.318 1.00 84.19 210 ASN A N 1
ATOM 1711 C CA . ASN A 1 210 ? 38.207 -26.682 -58.726 1.00 84.19 210 ASN A CA 1
ATOM 1712 C C . ASN A 1 210 ? 38.085 -26.932 -60.237 1.00 84.19 210 ASN A C 1
ATOM 1714 O O . ASN A 1 210 ? 39.066 -27.331 -60.862 1.00 84.19 210 ASN A O 1
ATOM 1718 N N . GLN A 1 211 ? 36.926 -26.653 -60.838 1.00 84.62 211 GLN A N 1
ATOM 1719 C CA . GLN A 1 211 ? 36.719 -26.777 -62.283 1.00 84.62 211 GLN A CA 1
ATOM 1720 C C . GLN A 1 211 ? 37.570 -25.764 -63.067 1.00 84.62 211 GLN A C 1
ATOM 1722 O O . GLN A 1 211 ? 38.179 -26.120 -64.072 1.00 84.62 211 GLN A O 1
ATOM 1727 N N . TYR A 1 212 ? 37.678 -24.523 -62.584 1.00 80.62 212 TYR A N 1
ATOM 1728 C CA . TYR A 1 212 ? 38.555 -23.502 -63.161 1.00 80.62 212 TYR A CA 1
ATOM 1729 C C . TYR A 1 212 ? 40.037 -23.909 -63.087 1.00 80.62 212 TYR A C 1
ATOM 1731 O O . TYR A 1 212 ? 40.759 -23.803 -64.077 1.00 80.62 212 TYR A O 1
ATOM 1739 N N . ASN A 1 213 ? 40.476 -24.461 -61.952 1.00 79.38 213 ASN A N 1
ATOM 1740 C CA . ASN A 1 213 ? 41.835 -24.979 -61.785 1.00 79.38 213 ASN A CA 1
ATOM 1741 C C . ASN A 1 213 ? 42.113 -26.198 -62.687 1.00 79.38 213 ASN A C 1
ATOM 1743 O O . ASN A 1 213 ? 43.201 -26.298 -63.248 1.00 79.38 213 ASN A O 1
ATOM 1747 N N . GLN A 1 214 ? 41.143 -27.098 -62.885 1.00 77.56 214 GLN A N 1
ATOM 1748 C CA . GLN A 1 214 ? 41.274 -28.214 -63.833 1.00 77.56 214 GLN A CA 1
ATOM 1749 C C . GLN A 1 214 ? 41.381 -27.740 -65.288 1.00 77.56 214 GLN A C 1
ATOM 1751 O O . GLN A 1 214 ? 42.206 -28.263 -66.034 1.00 77.56 214 GLN A O 1
ATOM 1756 N N . LEU A 1 215 ? 40.606 -26.724 -65.683 1.00 77.56 215 LEU A N 1
ATOM 1757 C CA . LEU A 1 215 ? 40.710 -26.117 -67.013 1.00 77.56 215 LEU A CA 1
ATOM 1758 C C . LEU A 1 215 ? 42.075 -25.442 -67.221 1.00 77.56 215 LEU A C 1
ATOM 1760 O O . LEU A 1 215 ? 42.671 -25.605 -68.281 1.00 77.56 215 LEU A O 1
ATOM 1764 N N . LEU A 1 216 ? 42.609 -24.762 -66.201 1.00 71.56 216 LEU A N 1
ATOM 1765 C CA . LEU A 1 216 ? 43.973 -24.215 -66.210 1.00 71.56 216 LEU A CA 1
ATOM 1766 C C . LEU A 1 216 ? 45.043 -25.301 -66.393 1.00 71.56 216 LEU A C 1
ATOM 1768 O O . LEU A 1 216 ? 45.971 -25.107 -67.174 1.00 71.56 216 LEU A O 1
ATOM 1772 N N . ILE A 1 217 ? 44.907 -26.446 -65.714 1.00 69.75 217 ILE A N 1
ATOM 1773 C CA . ILE A 1 217 ? 45.831 -27.583 -65.855 1.00 69.75 217 ILE A CA 1
ATOM 1774 C C . ILE A 1 217 ? 45.753 -28.169 -67.272 1.00 69.75 217 ILE A C 1
ATOM 1776 O O . ILE A 1 217 ? 46.789 -28.303 -67.916 1.00 69.75 217 ILE A O 1
ATOM 1780 N N . GLN A 1 218 ? 44.552 -28.405 -67.813 1.00 65.12 218 GLN A N 1
ATOM 1781 C CA . GLN A 1 218 ? 44.385 -28.878 -69.196 1.00 65.12 218 GLN A CA 1
ATOM 1782 C C . GLN A 1 218 ? 44.953 -27.894 -70.231 1.00 65.12 218 GLN A C 1
ATOM 1784 O O . GLN A 1 218 ? 45.533 -28.312 -71.232 1.00 65.12 218 GLN A O 1
ATOM 1789 N N . GLN A 1 219 ? 44.834 -26.586 -69.988 1.00 59.97 219 GLN A N 1
ATOM 1790 C CA . GLN A 1 219 ? 45.418 -25.566 -70.860 1.00 59.97 219 GLN A CA 1
ATOM 1791 C C . GLN A 1 219 ? 46.956 -25.534 -70.775 1.00 59.97 219 GLN A C 1
ATOM 1793 O O . GLN A 1 219 ? 47.616 -25.177 -71.749 1.00 59.97 219 GLN A O 1
ATOM 1798 N N . HIS A 1 220 ? 47.534 -25.938 -69.640 1.00 54.44 220 HIS A N 1
ATOM 1799 C CA . HIS A 1 220 ? 48.981 -26.062 -69.458 1.00 54.44 220 HIS A CA 1
ATOM 1800 C C . HIS A 1 220 ? 49.531 -27.348 -70.101 1.00 54.44 220 HIS A C 1
ATOM 1802 O O . HIS A 1 220 ? 50.534 -27.298 -70.813 1.00 54.44 220 HIS A O 1
ATOM 1808 N N . GLU A 1 221 ? 48.833 -28.476 -69.939 1.00 53.03 221 GLU A N 1
ATOM 1809 C CA . GLU A 1 221 ? 49.179 -29.771 -70.548 1.00 53.03 221 GLU A CA 1
ATOM 1810 C C . GLU A 1 221 ? 49.061 -29.757 -72.083 1.00 53.03 221 GLU A C 1
ATOM 1812 O O . GLU A 1 221 ? 49.837 -30.420 -72.765 1.00 53.03 221 GLU A O 1
ATOM 1817 N N . ALA A 1 222 ? 48.193 -28.914 -72.653 1.00 51.03 222 ALA A N 1
ATOM 1818 C CA . ALA A 1 222 ? 48.092 -28.705 -74.102 1.00 51.03 222 ALA A CA 1
ATOM 1819 C C . ALA A 1 222 ? 49.323 -28.027 -74.757 1.00 51.03 222 ALA A C 1
ATOM 1821 O O . ALA A 1 222 ? 49.304 -27.784 -75.964 1.00 51.03 222 ALA A O 1
ATOM 1822 N N . THR A 1 223 ? 50.380 -27.705 -73.994 1.00 49.88 223 THR A N 1
ATOM 1823 C CA . THR A 1 223 ? 51.571 -26.981 -74.491 1.00 49.88 223 THR A CA 1
ATOM 1824 C C . THR A 1 223 ? 52.867 -27.813 -74.488 1.00 49.88 223 THR A C 1
ATOM 1826 O O . THR A 1 223 ? 53.912 -27.285 -74.859 1.00 49.88 223 THR A O 1
ATOM 1829 N N . MET A 1 224 ? 52.849 -29.103 -74.114 1.00 45.66 224 MET A N 1
ATOM 1830 C CA . MET A 1 224 ? 54.026 -29.982 -74.260 1.00 45.66 224 MET A CA 1
ATOM 1831 C C . MET A 1 224 ? 53.669 -31.396 -74.737 1.00 45.66 224 MET A C 1
ATOM 1833 O O . MET A 1 224 ? 53.000 -32.149 -74.035 1.00 45.66 224 MET A O 1
ATOM 1837 N N . SER A 1 225 ? 54.203 -31.780 -75.899 1.00 37.44 225 SER A N 1
ATOM 1838 C CA . SER A 1 225 ? 54.203 -33.156 -76.406 1.00 37.44 225 SER A CA 1
ATOM 1839 C C . SER A 1 225 ? 55.508 -33.453 -77.152 1.00 37.44 225 SER A C 1
ATOM 1841 O O . SER A 1 225 ? 55.782 -32.783 -78.142 1.00 37.44 225 SER A O 1
ATOM 1843 N N . ASP A 1 226 ? 56.274 -34.411 -76.621 1.00 36.44 226 ASP A N 1
ATOM 1844 C CA . ASP A 1 226 ? 57.314 -35.292 -77.205 1.00 36.44 226 ASP A CA 1
ATOM 1845 C C . ASP A 1 226 ? 58.139 -35.810 -75.989 1.00 36.44 226 ASP A C 1
ATOM 1847 O O . ASP A 1 226 ? 58.405 -35.037 -75.070 1.00 36.44 226 ASP A O 1
ATOM 1851 N N . GLU A 1 227 ? 58.528 -37.081 -75.808 1.00 37.59 227 GLU A N 1
ATOM 1852 C CA . GLU A 1 227 ? 58.590 -38.239 -76.713 1.00 37.59 227 GLU A CA 1
ATOM 1853 C C . GLU A 1 227 ? 58.558 -39.595 -75.924 1.00 37.59 227 GLU A C 1
ATOM 1855 O O . GLU A 1 227 ? 58.987 -39.654 -74.774 1.00 37.59 227 GLU A O 1
ATOM 1860 N N . ASN A 1 228 ? 58.053 -40.671 -76.554 1.00 37.12 228 ASN A N 1
ATOM 1861 C CA . ASN A 1 228 ? 58.207 -42.140 -76.331 1.00 37.12 228 ASN A CA 1
ATOM 1862 C C . ASN A 1 228 ? 58.741 -42.773 -75.005 1.00 37.12 228 ASN A C 1
ATOM 1864 O O . ASN A 1 228 ? 59.880 -42.530 -74.607 1.00 37.12 228 ASN A O 1
ATOM 1868 N N . ASN A 1 229 ? 58.038 -43.814 -74.490 1.00 35.47 229 ASN A N 1
ATOM 1869 C CA . ASN A 1 229 ? 58.500 -45.235 -74.517 1.00 35.47 229 ASN A CA 1
ATOM 1870 C C . ASN A 1 229 ? 57.488 -46.293 -73.966 1.00 35.47 229 ASN A C 1
ATOM 1872 O O . ASN A 1 229 ? 56.404 -45.950 -73.503 1.00 35.47 229 ASN A O 1
ATOM 1876 N N . GLU A 1 230 ? 57.833 -47.584 -74.119 1.00 35.72 230 GLU A N 1
ATOM 1877 C CA . GLU A 1 230 ? 56.966 -48.788 -74.224 1.00 35.72 230 GLU A CA 1
ATOM 1878 C C . GLU A 1 230 ? 56.385 -49.418 -72.918 1.00 35.72 230 GLU A C 1
ATOM 1880 O O . GLU A 1 230 ? 56.759 -49.068 -71.801 1.00 35.72 230 GLU A O 1
ATOM 1885 N N . ALA A 1 231 ? 55.485 -50.412 -73.074 1.00 40.16 231 ALA A N 1
ATOM 1886 C CA . ALA A 1 231 ? 54.829 -51.221 -72.018 1.00 40.16 231 ALA A CA 1
ATOM 1887 C C . ALA A 1 231 ? 55.148 -52.734 -72.161 1.00 40.16 231 ALA A C 1
ATOM 1889 O O . ALA A 1 231 ? 55.476 -53.155 -73.274 1.00 40.16 231 ALA A O 1
ATOM 1890 N N . PRO A 1 232 ? 55.061 -53.581 -71.098 1.00 48.19 232 PRO A N 1
ATOM 1891 C CA . PRO A 1 232 ? 53.835 -54.386 -70.802 1.00 48.19 232 PRO A CA 1
ATOM 1892 C C . PRO A 1 232 ? 53.709 -54.821 -69.292 1.00 48.19 232 PRO A C 1
ATOM 1894 O O . PRO A 1 232 ? 54.457 -54.295 -68.473 1.00 48.19 232 PRO A O 1
ATOM 1897 N N . PRO A 1 233 ? 52.945 -55.870 -68.870 1.00 48.38 233 PRO A N 1
ATOM 1898 C CA . PRO A 1 233 ? 51.503 -56.207 -68.985 1.00 48.38 233 PRO A CA 1
ATOM 1899 C C . PRO A 1 233 ? 50.754 -56.335 -67.593 1.00 48.38 233 PRO A C 1
AT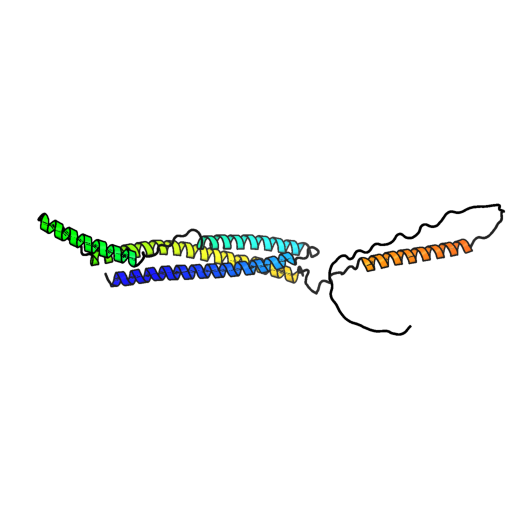OM 1901 O O . PRO A 1 233 ? 51.383 -56.158 -66.553 1.00 48.38 233 PRO A O 1
ATOM 1904 N N . PRO A 1 234 ? 49.421 -56.626 -67.529 1.00 56.41 234 PRO A N 1
ATOM 1905 C CA . PRO A 1 234 ? 48.546 -56.571 -66.314 1.00 56.41 234 PRO A CA 1
ATOM 1906 C C . PRO A 1 234 ? 48.275 -57.980 -65.687 1.00 56.41 234 PRO A C 1
ATOM 1908 O O . PRO A 1 234 ? 48.995 -58.897 -66.090 1.00 56.41 234 PRO A O 1
ATOM 1911 N N . PRO A 1 235 ? 47.268 -58.275 -64.799 1.00 59.88 235 PRO A N 1
ATOM 1912 C CA . PRO A 1 235 ? 46.171 -57.509 -64.125 1.00 59.88 235 PRO A CA 1
ATOM 1913 C C . PRO A 1 235 ? 46.236 -57.673 -62.559 1.00 59.88 235 PRO A C 1
ATOM 1915 O O . PRO A 1 235 ? 47.363 -57.862 -62.102 1.00 59.88 235 PRO A O 1
ATOM 1918 N N . PRO A 1 236 ? 45.175 -57.665 -61.683 1.00 48.59 236 PRO A N 1
ATOM 1919 C CA . PRO A 1 236 ? 43.716 -57.372 -61.776 1.00 48.59 236 PRO A CA 1
ATOM 1920 C C . PRO A 1 236 ? 43.141 -56.384 -60.694 1.00 48.59 236 PRO A C 1
ATOM 1922 O O . PRO A 1 236 ? 43.905 -55.873 -59.878 1.00 48.59 236 PRO A O 1
ATOM 1925 N N . PRO A 1 237 ? 41.809 -56.092 -60.649 1.00 56.34 237 PRO A N 1
ATOM 1926 C CA . PRO A 1 237 ? 41.218 -55.052 -59.778 1.00 56.34 237 PRO A CA 1
ATOM 1927 C C . PRO A 1 237 ? 40.364 -55.558 -58.589 1.00 56.34 237 PRO A C 1
ATOM 1929 O O . PRO A 1 237 ? 39.877 -56.690 -58.589 1.00 56.34 237 PRO A O 1
ATOM 1932 N N . SER A 1 238 ? 40.045 -54.667 -57.634 1.00 44.81 238 SER A N 1
ATOM 1933 C CA . SER A 1 238 ? 38.987 -54.887 -56.628 1.00 44.81 238 SER A CA 1
ATOM 1934 C C . SER A 1 238 ? 38.121 -53.645 -56.343 1.00 44.81 238 SER A C 1
ATOM 1936 O O . SER A 1 238 ? 38.608 -52.673 -55.780 1.00 44.81 238 SER A O 1
ATOM 1938 N N . LYS A 1 239 ? 36.833 -53.768 -56.704 1.00 46.34 239 LYS A N 1
ATOM 1939 C CA . LYS A 1 239 ? 35.589 -53.119 -56.214 1.00 46.34 239 LYS A CA 1
ATOM 1940 C C . LYS A 1 239 ? 35.575 -51.632 -55.769 1.00 46.34 239 LYS A C 1
ATOM 1942 O O . LYS A 1 239 ? 36.281 -51.273 -54.831 1.00 46.34 239 LYS A O 1
ATOM 1947 N N . PRO A 1 240 ? 34.629 -50.812 -56.282 1.00 55.16 240 PRO A N 1
ATOM 1948 C CA . PRO A 1 240 ? 34.188 -49.605 -55.581 1.00 55.16 240 PRO A CA 1
ATOM 1949 C C . PRO A 1 240 ? 33.370 -49.964 -54.327 1.00 55.16 240 PRO A C 1
ATOM 1951 O O . PRO A 1 240 ? 32.718 -51.009 -54.282 1.00 55.16 240 PRO A O 1
ATOM 1954 N N . VAL A 1 241 ? 33.391 -49.084 -53.323 1.00 55.56 241 VAL A N 1
ATOM 1955 C CA . VAL A 1 241 ? 32.512 -49.152 -52.143 1.00 55.56 241 VAL A CA 1
ATOM 1956 C C . VAL A 1 241 ? 31.265 -48.306 -52.402 1.00 55.56 241 VAL A C 1
ATOM 1958 O O . VAL A 1 241 ? 31.353 -47.211 -52.956 1.00 55.56 241 VAL A O 1
ATOM 1961 N N . GLU A 1 242 ? 30.107 -48.840 -52.026 1.00 55.78 242 GLU A N 1
ATOM 1962 C CA . GLU A 1 242 ? 28.788 -48.222 -52.198 1.00 55.78 242 GLU A CA 1
ATOM 1963 C C . GLU A 1 242 ? 28.596 -47.002 -51.271 1.00 55.78 242 GLU A C 1
ATOM 1965 O O . GLU A 1 242 ? 29.160 -46.970 -50.172 1.00 55.78 242 GLU A O 1
ATOM 1970 N N . PRO A 1 243 ? 27.776 -46.003 -51.653 1.00 53.00 243 PRO A N 1
ATOM 1971 C CA . PRO A 1 243 ? 27.357 -44.955 -50.727 1.00 53.00 243 PRO A CA 1
ATOM 1972 C C . PRO A 1 243 ? 26.498 -45.555 -49.604 1.00 53.00 243 PRO A C 1
ATOM 1974 O O . PRO A 1 243 ? 25.497 -46.223 -49.861 1.00 53.00 243 PRO A O 1
ATOM 1977 N N . SER A 1 244 ? 26.859 -45.297 -48.346 1.00 45.28 244 SER A N 1
ATOM 1978 C CA . SER A 1 244 ? 26.055 -45.729 -47.200 1.00 45.28 244 SER A CA 1
ATOM 1979 C C . SER A 1 244 ? 24.803 -44.866 -47.049 1.00 45.28 244 SER A C 1
ATOM 1981 O O . SER A 1 244 ? 24.892 -43.637 -47.075 1.00 45.28 244 SER A O 1
ATOM 1983 N N . TRP A 1 245 ? 23.667 -45.514 -46.808 1.00 43.12 245 TRP A N 1
ATOM 1984 C CA . TRP A 1 245 ? 22.363 -44.894 -46.582 1.00 43.12 245 TRP A CA 1
ATOM 1985 C C . TRP A 1 245 ? 22.395 -43.738 -45.573 1.00 43.12 245 TRP A C 1
ATOM 1987 O O . TRP A 1 245 ? 22.872 -43.895 -44.448 1.00 43.12 245 TRP A O 1
ATOM 1997 N N . GLN A 1 246 ? 21.793 -42.606 -45.943 1.00 41.69 246 GLN A N 1
ATOM 1998 C CA . GLN A 1 246 ? 21.316 -41.639 -44.959 1.00 41.69 246 GLN A CA 1
ATOM 1999 C C . GLN A 1 246 ? 20.034 -42.188 -44.334 1.00 41.69 246 GLN A C 1
ATOM 2001 O O . GLN A 1 246 ? 19.040 -42.400 -45.026 1.00 41.69 246 GLN A O 1
ATOM 2006 N N . VAL A 1 247 ? 20.055 -42.409 -43.022 1.00 43.78 247 VAL A N 1
ATOM 2007 C CA . VAL A 1 247 ? 18.840 -42.672 -42.249 1.00 43.78 247 VAL A CA 1
ATOM 2008 C C . VAL A 1 247 ? 18.261 -41.324 -41.839 1.00 43.78 247 VAL A C 1
ATOM 2010 O O . VAL A 1 247 ? 18.836 -40.637 -40.997 1.00 43.78 247 VAL A O 1
ATOM 2013 N N . SER A 1 248 ? 17.129 -40.952 -42.436 1.00 39.88 248 SER A N 1
ATOM 2014 C CA . SER A 1 248 ? 16.257 -39.934 -41.855 1.00 39.88 248 SER A CA 1
ATOM 2015 C C . SER A 1 248 ? 15.286 -40.618 -40.900 1.00 39.88 248 SER A C 1
ATOM 2017 O O . SER A 1 248 ? 14.594 -41.558 -41.289 1.00 39.88 248 SER A O 1
ATOM 2019 N N . THR A 1 249 ? 15.233 -40.145 -39.659 1.00 40.00 249 THR A N 1
ATOM 2020 C CA . THR A 1 249 ? 14.156 -40.454 -38.712 1.00 40.00 249 THR A CA 1
ATOM 2021 C C . THR A 1 249 ? 13.586 -39.144 -38.198 1.00 40.00 249 THR A C 1
ATOM 2023 O O . THR A 1 249 ? 13.957 -38.667 -37.124 1.00 40.00 249 THR A O 1
ATOM 2026 N N . GLU A 1 250 ? 12.668 -38.571 -38.970 1.00 39.50 250 GLU A N 1
ATOM 2027 C CA . GLU A 1 250 ? 11.704 -37.596 -38.462 1.00 39.50 250 GLU A CA 1
ATOM 2028 C C . GLU A 1 250 ? 10.615 -38.330 -37.665 1.00 39.50 250 GLU A C 1
ATOM 2030 O O . GLU A 1 250 ? 9.454 -38.377 -38.057 1.00 39.50 250 GLU A O 1
ATOM 2035 N N . ASP A 1 251 ? 10.984 -38.907 -36.517 1.00 37.34 251 ASP A N 1
ATOM 2036 C CA . ASP A 1 251 ? 10.010 -39.403 -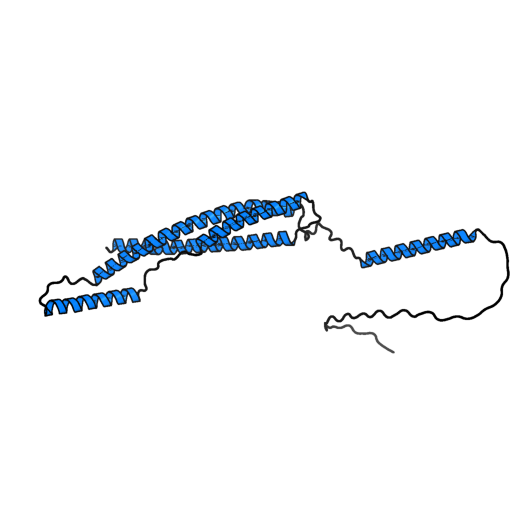35.535 1.00 37.34 251 ASP A CA 1
ATOM 2037 C C . ASP A 1 251 ? 9.559 -38.253 -34.620 1.00 37.34 251 ASP A C 1
ATOM 2039 O O . ASP A 1 251 ? 9.754 -38.233 -33.401 1.00 37.34 251 ASP A O 1
ATOM 2043 N N . ALA A 1 252 ? 8.920 -37.267 -35.246 1.00 40.16 252 ALA A N 1
ATOM 2044 C CA . ALA A 1 252 ? 8.002 -36.368 -34.576 1.00 40.16 252 ALA A CA 1
ATOM 2045 C C . ALA A 1 252 ? 6.604 -36.637 -35.130 1.00 40.16 252 ALA A C 1
ATOM 2047 O O . ALA A 1 252 ? 6.269 -36.261 -36.249 1.00 40.16 252 ALA A O 1
ATOM 2048 N N . LYS A 1 253 ? 5.803 -37.303 -34.296 1.00 39.97 253 LYS A N 1
ATOM 2049 C CA . LYS A 1 253 ? 4.339 -37.271 -34.309 1.00 39.97 253 LYS A CA 1
ATOM 2050 C C . LYS A 1 253 ? 3.810 -35.988 -34.975 1.00 39.97 253 LYS A C 1
ATOM 2052 O O . LYS A 1 253 ? 4.045 -34.903 -34.453 1.00 39.97 253 LYS A O 1
ATOM 2057 N N . ASP A 1 254 ? 3.035 -36.117 -36.044 1.00 42.31 254 ASP A N 1
ATOM 2058 C CA . ASP A 1 254 ? 1.582 -36.129 -35.871 1.00 42.31 254 ASP A CA 1
ATOM 2059 C C . ASP A 1 254 ? 0.829 -36.560 -37.140 1.00 42.31 254 ASP A C 1
ATOM 2061 O O . ASP A 1 254 ? 1.151 -36.195 -38.268 1.00 42.31 254 ASP A O 1
ATOM 2065 N N . PHE A 1 255 ? -0.228 -37.341 -36.917 1.00 38.97 255 PHE A N 1
ATOM 2066 C CA . PHE A 1 255 ? -1.282 -37.614 -37.889 1.00 38.97 255 PHE A CA 1
ATOM 2067 C C . PHE A 1 255 ? -2.203 -36.389 -38.012 1.00 38.97 255 PHE A C 1
ATOM 2069 O O . PHE A 1 255 ? -3.031 -36.177 -37.128 1.00 38.97 255 PHE A O 1
ATOM 2076 N N . VAL A 1 256 ? -2.140 -35.661 -39.129 1.00 44.59 256 VAL A N 1
ATOM 2077 C CA . VAL A 1 256 ? -3.250 -34.865 -39.705 1.00 44.59 256 VAL A CA 1
ATOM 2078 C C . VAL A 1 256 ? -3.018 -34.888 -41.228 1.00 44.59 256 VAL A C 1
ATOM 2080 O O . VAL A 1 256 ? -1.948 -34.492 -41.673 1.00 44.59 256 VAL A O 1
ATOM 2083 N N . ALA A 1 257 ? -3.801 -35.625 -42.026 1.00 36.84 257 ALA A N 1
ATOM 2084 C CA . ALA A 1 257 ? -4.963 -35.133 -42.794 1.00 36.84 257 ALA A CA 1
ATOM 2085 C C . ALA A 1 257 ? -4.693 -33.795 -43.549 1.00 36.84 257 ALA A C 1
ATOM 2087 O O . ALA A 1 257 ? -4.159 -32.858 -42.972 1.00 36.84 257 ALA A O 1
ATOM 2088 N N . ASP A 1 258 ? -5.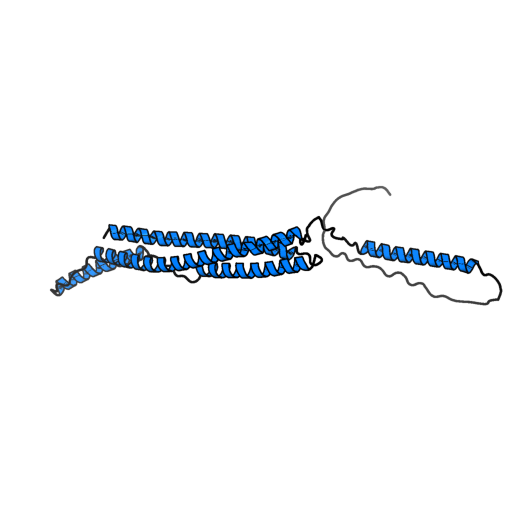044 -33.608 -44.824 1.00 37.59 258 ASP A N 1
ATOM 2089 C CA . ASP A 1 258 ? -6.070 -34.294 -45.619 1.00 37.59 258 ASP A CA 1
ATOM 2090 C C . ASP A 1 258 ? -5.857 -34.106 -47.144 1.00 37.59 258 ASP A C 1
ATOM 2092 O O . ASP A 1 258 ? -5.081 -33.251 -47.565 1.00 37.59 258 ASP A O 1
ATOM 2096 N N . ASP A 1 259 ? -6.587 -34.894 -47.936 1.00 39.22 259 ASP A N 1
ATOM 2097 C CA . ASP A 1 259 ? -7.028 -34.674 -49.326 1.00 39.22 259 ASP A CA 1
ATOM 2098 C C . ASP A 1 259 ? -6.120 -33.976 -50.374 1.00 39.22 259 ASP A C 1
ATOM 2100 O O . ASP A 1 259 ? -6.011 -32.751 -50.461 1.00 39.22 259 ASP A O 1
ATOM 2104 N N . SER A 1 260 ? -5.664 -34.759 -51.366 1.00 36.88 260 SER A N 1
ATOM 2105 C CA . SER A 1 260 ? -5.972 -34.476 -52.791 1.00 36.88 260 SER A CA 1
ATOM 2106 C C . SER A 1 260 ? -5.674 -35.659 -53.737 1.00 36.88 260 SER A C 1
ATOM 2108 O O . SER A 1 260 ? -4.547 -35.917 -54.152 1.00 36.88 260 SER A O 1
ATOM 2110 N N . HIS A 1 261 ? -6.742 -36.350 -54.136 1.00 38.88 261 HIS A N 1
ATOM 2111 C CA . HIS A 1 261 ? -6.853 -37.159 -55.364 1.00 38.88 261 HIS A CA 1
ATOM 2112 C C . HIS A 1 261 ? -6.733 -36.287 -56.651 1.00 38.88 261 HIS A C 1
ATOM 2114 O O . HIS A 1 261 ? -6.805 -35.062 -56.540 1.00 38.88 261 HIS A O 1
ATOM 2120 N N . PRO A 1 262 ? -6.781 -36.839 -57.891 1.00 46.53 262 PRO A N 1
ATOM 2121 C CA . PRO A 1 262 ? -6.298 -38.142 -58.400 1.00 46.53 262 PRO A CA 1
ATOM 2122 C C . PRO A 1 262 ? -5.629 -38.073 -59.809 1.00 46.53 262 PRO A C 1
ATOM 2124 O O . PRO A 1 262 ? -6.031 -37.271 -60.646 1.00 46.53 262 PRO A O 1
ATOM 2127 N N . ILE A 1 263 ? -4.745 -39.021 -60.156 1.00 38.81 263 ILE A N 1
ATOM 2128 C CA . ILE A 1 263 ? -4.490 -39.488 -61.549 1.00 38.81 263 ILE A CA 1
ATOM 2129 C C . ILE A 1 263 ? -4.096 -40.978 -61.421 1.00 38.81 263 ILE A C 1
ATOM 2131 O O . ILE A 1 263 ? -3.148 -41.257 -60.696 1.00 38.81 263 ILE A O 1
ATOM 2135 N N . ASN A 1 264 ? -4.815 -42.018 -61.859 1.00 36.03 264 ASN A N 1
ATOM 2136 C CA . ASN A 1 264 ? -5.613 -42.363 -63.050 1.00 36.03 264 ASN A CA 1
ATOM 2137 C C . ASN A 1 264 ? -4.842 -43.245 -64.061 1.00 36.03 264 ASN A C 1
ATOM 2139 O O . ASN A 1 264 ? -3.803 -42.832 -64.560 1.00 36.03 264 ASN A O 1
ATOM 2143 N N . GLU A 1 265 ? -5.444 -44.406 -64.360 1.00 36.56 265 GLU A N 1
ATOM 2144 C CA . GLU A 1 265 ? -5.216 -45.351 -65.478 1.00 36.56 265 GLU A CA 1
ATOM 2145 C C . GLU A 1 265 ? -3.842 -46.043 -65.661 1.00 36.56 265 GLU A C 1
ATOM 2147 O O . GLU A 1 265 ? -2.797 -45.410 -65.797 1.00 36.56 265 GLU A O 1
ATOM 2152 N N . GLY A 1 266 ? -3.884 -47.385 -65.744 1.00 40.22 266 GLY A N 1
ATOM 2153 C CA . GLY A 1 266 ? -2.751 -48.289 -65.988 1.00 40.22 266 GLY A CA 1
ATOM 2154 C C . GLY A 1 266 ? -3.055 -49.729 -65.585 1.00 40.22 266 GLY A C 1
ATOM 2155 O O . GLY A 1 266 ? -2.193 -50.318 -64.901 1.00 40.22 266 GLY A O 1
#

Foldseek 3Di:
DVVLLVVLVVLLVVLVVLLVVLVVLLVVLVVVLVVLVVVVVLLVVQFDPVFDPVLVVLLVVLVVVLVVLLVQLVVLSCQLPPDADADDDDDPVVLVVQLVVLVVVLVVVVVVCVVVVHDDDRDDSVVVSVVVNSVSSVVRSVSSVVSSVSSVVSSVSSVVSVVVSVVSVVSSVVSCVVSVRGNPPPVDDPPPVPVVVVVVVVVVVVVVVVVVVVVVVVVVVVPDDDDDDDDDDDDDDDDDDDDDDDDDDPPDDDDDDDDDDDDDDD

Radius of gyration: 45.48 Å; chains: 1; bounding box: 90×71×134 Å